Protein AF-A0A4Q3T7A2-F1 (afdb_monomer)

Radius of gyration: 21.67 Å; Cα contacts (8 Å, |Δi|>4): 118; chains: 1; bounding box: 45×32×82 Å

pLDDT: mean 79.12, std 11.4, range [40.28, 93.12]

Mean predicted aligned error: 11.13 Å

Sequence (178 aa):
MSAKPRLHSPEDDLAFMRSIVEGGGRPSLTLAICYLAGGLLYGLQCLFHVGQVLGVIRWPDLANLIFVVAITVAFLIILTWAILKDRKDGVMNRGPMASRTLNGAFSSAGMANAAVIIVFGVGAIRDNDFAIWLYYAAIVFALQAAAWYLAWTLKKKGWMLAVALGGWATAVALGVLV

Solvent-accessible surface area (backbone atoms only — not comparable to full-atom values): 9638 Å² total; per-residue (Å²): 134,84,80,74,78,79,78,76,49,74,66,54,54,50,52,49,52,48,46,57,63,40,48,70,40,72,75,63,63,49,59,58,49,46,52,50,51,46,50,52,51,50,48,51,51,51,53,52,50,50,33,37,74,71,62,78,46,85,69,58,70,68,59,53,50,51,51,56,50,49,48,52,52,53,47,49,53,52,47,53,50,35,53,55,50,40,61,74,69,62,52,87,81,58,49,30,69,69,58,50,53,45,52,49,39,50,50,51,40,51,54,50,46,57,52,48,53,52,54,36,51,53,46,19,67,73,69,71,37,66,63,54,48,53,48,50,57,19,51,48,30,40,44,51,13,50,35,28,38,55,43,18,75,76,67,68,44,68,68,36,42,52,50,14,53,50,25,38,52,49,14,53,51,45,58,73,74,103

Secondary structure (DSSP, 8-state):
---PPP---HHHHHHHHHHHHHTTPPP-HHHHHHHHHHHHHHHHHHHHHHHHHTTS----HHHHHHHHHHHHHHHHHHHHHHHHHHHHTTGGG-S-HHHHHHHHHHHHHHHHHHHHHHHHHHHHHHH--HHHHHHHHHHHHHHHHHHHHHHHHHH--HHHHHHHHHHHHHHHHHHHH-

Structure (mmCIF, N/CA/C/O backbone):
data_AF-A0A4Q3T7A2-F1
#
_entry.id   AF-A0A4Q3T7A2-F1
#
loop_
_atom_site.group_PDB
_atom_site.id
_atom_site.type_symbol
_atom_site.label_atom_id
_atom_site.label_alt_id
_atom_site.label_comp_id
_atom_site.label_asym_id
_atom_site.label_entity_id
_atom_site.label_seq_id
_atom_site.pdbx_PDB_ins_code
_atom_site.Cartn_x
_atom_site.Cartn_y
_atom_site.Cartn_z
_atom_site.occupancy
_atom_site.B_iso_or_equiv
_atom_site.auth_seq_id
_atom_site.auth_comp_id
_atom_site.auth_asym_id
_atom_site.auth_atom_id
_atom_site.pdbx_PDB_model_num
ATOM 1 N N . MET A 1 1 ? 1.331 -15.188 -54.708 1.00 40.28 1 MET A N 1
ATOM 2 C CA . MET A 1 1 ? 2.221 -14.016 -54.550 1.00 40.28 1 MET A CA 1
ATOM 3 C C . MET A 1 1 ? 2.700 -13.981 -53.108 1.00 40.28 1 MET A C 1
ATOM 5 O O . MET A 1 1 ? 1.873 -13.849 -52.219 1.00 40.28 1 MET A O 1
ATOM 9 N N . SER A 1 2 ? 3.996 -14.200 -52.879 1.00 44.06 2 SER A N 1
ATOM 10 C CA . SER A 1 2 ? 4.600 -14.174 -51.541 1.00 44.06 2 SER A CA 1
ATOM 11 C C . SER A 1 2 ? 4.735 -12.722 -51.079 1.00 44.06 2 SER A C 1
ATOM 13 O O . SER A 1 2 ? 5.337 -11.912 -51.785 1.00 44.06 2 SER A O 1
ATOM 15 N N . ALA A 1 3 ? 4.129 -12.369 -49.945 1.00 47.84 3 ALA A N 1
ATOM 16 C CA . ALA A 1 3 ? 4.278 -11.044 -49.358 1.00 47.84 3 ALA A CA 1
ATOM 17 C C . ALA A 1 3 ? 5.744 -10.862 -48.933 1.00 47.84 3 ALA A C 1
ATOM 19 O O . ALA A 1 3 ? 6.237 -11.594 -48.077 1.00 47.84 3 ALA A O 1
ATOM 20 N N . LYS A 1 4 ? 6.456 -9.913 -49.558 1.00 48.88 4 LYS A N 1
ATOM 21 C CA . LYS A 1 4 ? 7.819 -9.549 -49.147 1.00 48.88 4 LYS A CA 1
ATOM 22 C C . LYS A 1 4 ? 7.817 -9.188 -47.650 1.00 48.88 4 LYS A C 1
ATOM 24 O O . LYS A 1 4 ? 6.911 -8.463 -47.228 1.00 48.88 4 LYS A O 1
ATOM 29 N N . PRO A 1 5 ? 8.810 -9.637 -46.858 1.00 54.56 5 PRO A N 1
ATOM 30 C CA . PRO A 1 5 ? 8.957 -9.191 -45.478 1.00 54.56 5 PRO A CA 1
ATOM 31 C C . PRO A 1 5 ? 9.095 -7.666 -45.472 1.00 54.56 5 PRO A C 1
ATOM 33 O O . PRO A 1 5 ? 9.838 -7.115 -46.289 1.00 54.56 5 PRO A O 1
ATOM 36 N N . ARG A 1 6 ? 8.356 -6.976 -44.596 1.00 60.28 6 ARG A N 1
ATOM 37 C CA . ARG A 1 6 ? 8.533 -5.533 -44.397 1.00 60.28 6 ARG A CA 1
ATOM 38 C C . ARG A 1 6 ? 9.977 -5.317 -43.944 1.00 60.28 6 ARG A C 1
ATOM 40 O O . ARG A 1 6 ? 10.382 -5.885 -42.936 1.00 60.28 6 ARG A O 1
ATOM 47 N N . LEU A 1 7 ? 10.751 -4.563 -44.722 1.00 56.09 7 LEU A N 1
ATOM 48 C CA . LEU A 1 7 ? 12.084 -4.125 -44.322 1.00 56.09 7 LEU A CA 1
ATOM 49 C C . LEU A 1 7 ? 11.905 -3.277 -43.059 1.00 56.09 7 LEU A C 1
ATOM 51 O O . LEU A 1 7 ? 11.252 -2.237 -43.122 1.00 56.09 7 LEU A O 1
ATOM 55 N N . HIS A 1 8 ? 12.404 -3.763 -41.922 1.00 64.69 8 HIS A N 1
ATOM 56 C CA . HIS A 1 8 ? 12.494 -2.952 -40.715 1.00 64.69 8 HIS A CA 1
ATOM 57 C C . HIS A 1 8 ? 13.358 -1.730 -41.027 1.00 64.69 8 HIS A C 1
ATOM 59 O O . HIS A 1 8 ? 14.414 -1.857 -41.654 1.00 64.69 8 HIS A O 1
ATOM 65 N N . SER A 1 9 ? 12.867 -0.541 -40.669 1.00 79.00 9 SER A N 1
ATOM 66 C CA . SER A 1 9 ? 13.653 0.678 -40.842 1.00 79.00 9 SER A CA 1
ATOM 67 C C . SER A 1 9 ? 14.862 0.604 -39.902 1.00 79.00 9 SER A C 1
ATOM 69 O O . SER A 1 9 ? 14.713 0.120 -38.780 1.00 79.00 9 SER A O 1
ATOM 71 N N . PRO A 1 10 ? 16.044 1.121 -40.276 1.00 77.56 10 PRO A N 1
ATOM 72 C CA . PRO A 1 10 ? 17.160 1.290 -39.341 1.00 77.56 10 PRO A CA 1
ATOM 73 C C . PRO A 1 10 ? 16.761 2.027 -38.049 1.00 77.56 10 PRO A C 1
ATOM 75 O O . PRO A 1 10 ? 17.367 1.832 -36.997 1.00 77.56 10 PRO A O 1
ATOM 78 N N . GLU A 1 11 ? 15.715 2.854 -38.110 1.00 80.19 11 GLU A N 1
ATOM 79 C CA . GLU A 1 11 ? 15.105 3.520 -36.956 1.00 80.19 11 GLU A CA 1
ATOM 80 C C . GLU A 1 11 ? 14.429 2.533 -35.989 1.00 80.19 11 GLU A C 1
ATOM 82 O O . GLU A 1 11 ? 14.523 2.718 -34.775 1.00 80.19 11 GLU A O 1
ATOM 87 N N . ASP A 1 12 ? 13.800 1.471 -36.506 1.00 77.88 12 ASP A N 1
ATOM 88 C CA . ASP A 1 12 ? 13.176 0.410 -35.706 1.00 77.88 12 ASP A CA 1
ATOM 89 C C . ASP A 1 12 ? 14.242 -0.415 -34.980 1.00 77.88 12 ASP A C 1
ATOM 91 O O . ASP A 1 12 ? 14.099 -0.711 -33.792 1.00 77.88 12 ASP A O 1
ATOM 95 N N . ASP A 1 13 ? 15.343 -0.730 -35.665 1.00 80.12 13 ASP A N 1
ATOM 96 C CA . ASP A 1 13 ? 16.465 -1.470 -35.085 1.00 80.12 13 ASP A CA 1
ATOM 97 C C . ASP A 1 13 ? 17.182 -0.640 -34.016 1.00 80.12 13 ASP A C 1
ATOM 99 O O . ASP A 1 13 ? 17.508 -1.146 -32.939 1.00 80.12 13 ASP A O 1
ATOM 103 N N . LEU A 1 14 ? 17.361 0.665 -34.251 1.00 79.94 14 LEU A N 1
ATOM 104 C CA . LEU A 1 14 ? 17.896 1.589 -33.249 1.00 79.94 14 LEU A CA 1
ATOM 105 C C . LEU A 1 14 ? 16.952 1.742 -32.055 1.00 79.94 14 LEU A C 1
ATOM 107 O O . LEU A 1 14 ? 17.420 1.770 -30.915 1.00 79.94 14 LEU A O 1
ATOM 111 N N . ALA A 1 15 ? 15.639 1.807 -32.279 1.00 76.25 15 ALA A N 1
ATOM 112 C CA . ALA A 1 15 ? 14.650 1.828 -31.205 1.00 76.25 15 ALA A CA 1
ATOM 113 C C . ALA A 1 15 ? 14.676 0.522 -30.395 1.00 76.25 15 ALA A C 1
ATOM 115 O O . ALA A 1 15 ? 14.616 0.564 -29.163 1.00 76.25 15 ALA A O 1
ATOM 116 N N . PHE A 1 16 ? 14.845 -0.627 -31.052 1.00 72.81 16 PHE A N 1
ATOM 117 C CA . PHE A 1 16 ? 14.973 -1.929 -30.405 1.00 72.81 16 PHE A CA 1
ATOM 118 C C . PHE A 1 16 ? 16.274 -2.047 -29.601 1.00 72.81 16 PHE A C 1
ATOM 120 O O . PHE A 1 16 ? 16.229 -2.369 -28.413 1.00 72.81 16 PHE A O 1
ATOM 127 N N . MET A 1 17 ? 17.424 -1.696 -30.182 1.00 76.88 17 MET A N 1
ATOM 128 C CA . MET A 1 17 ? 18.713 -1.667 -29.478 1.00 76.88 17 MET A CA 1
ATOM 129 C C . MET A 1 17 ? 18.690 -0.702 -28.294 1.00 76.88 17 MET A C 1
ATOM 131 O O . MET A 1 17 ? 19.139 -1.047 -27.199 1.00 76.88 17 MET A O 1
ATOM 135 N N . ARG A 1 18 ? 18.101 0.484 -28.475 1.00 70.94 18 ARG A N 1
ATOM 136 C CA . ARG A 1 18 ? 17.872 1.443 -27.394 1.00 70.94 18 ARG A CA 1
ATOM 137 C C . ARG A 1 18 ? 16.980 0.851 -26.312 1.00 70.94 18 ARG A C 1
ATOM 139 O O . ARG A 1 18 ? 17.291 1.022 -25.144 1.00 70.94 18 ARG A O 1
ATOM 146 N N . SER A 1 19 ? 15.937 0.103 -26.669 1.00 66.94 19 SER A N 1
ATOM 147 C CA . SER A 1 19 ? 15.067 -0.571 -25.697 1.00 66.94 19 SER A CA 1
ATOM 148 C C . SER A 1 19 ? 15.767 -1.697 -24.926 1.00 66.94 19 SER A C 1
ATOM 150 O O . SER A 1 19 ? 15.442 -1.917 -23.761 1.00 66.94 19 SER A O 1
ATOM 152 N N . ILE A 1 20 ? 16.756 -2.371 -25.526 1.00 66.88 20 ILE A N 1
ATOM 153 C CA . ILE A 1 20 ? 17.595 -3.374 -24.851 1.00 66.88 20 ILE A CA 1
ATOM 154 C C . ILE A 1 20 ? 18.559 -2.690 -23.876 1.00 66.88 20 ILE A C 1
ATOM 156 O O . ILE A 1 20 ? 18.664 -3.105 -22.722 1.00 66.88 20 ILE A O 1
ATOM 160 N N . VAL A 1 21 ? 19.223 -1.617 -24.311 1.00 67.56 21 VAL A N 1
ATOM 161 C CA . VAL A 1 21 ? 20.170 -0.846 -23.487 1.00 67.56 21 VAL A CA 1
ATOM 162 C C . VAL A 1 21 ? 19.451 -0.120 -22.344 1.00 67.56 21 VAL A C 1
ATOM 164 O O . VAL A 1 21 ? 19.871 -0.198 -21.192 1.00 67.56 21 VAL A O 1
ATOM 167 N N . GLU A 1 22 ? 18.322 0.532 -22.628 1.00 61.53 22 GLU A N 1
ATOM 168 C CA . GLU A 1 22 ? 17.447 1.147 -21.620 1.00 61.53 22 GLU A CA 1
ATOM 169 C C . GLU A 1 22 ? 16.715 0.090 -20.779 1.00 61.53 22 GLU A C 1
ATOM 171 O O . GLU A 1 22 ? 16.312 0.373 -19.652 1.00 61.53 22 GLU A O 1
ATOM 176 N N . GLY A 1 23 ? 16.590 -1.146 -21.274 1.00 51.62 23 GLY A N 1
ATOM 177 C CA . GLY A 1 23 ? 16.025 -2.297 -20.569 1.00 51.62 23 GLY A CA 1
ATOM 178 C C . GLY A 1 23 ? 16.797 -2.709 -19.313 1.00 51.62 23 GLY A C 1
ATOM 179 O O . GLY A 1 23 ? 16.224 -3.326 -18.415 1.00 51.62 23 GLY A O 1
ATOM 180 N N . GLY A 1 24 ? 18.060 -2.286 -19.198 1.00 49.66 24 GLY A N 1
ATOM 181 C CA . GLY A 1 24 ? 18.865 -2.349 -17.973 1.00 49.66 24 GLY A CA 1
ATOM 182 C C . GLY A 1 24 ? 18.598 -1.206 -16.982 1.00 49.66 24 GLY A C 1
ATOM 183 O O . GLY A 1 24 ? 19.334 -1.051 -16.007 1.00 49.66 24 GLY A O 1
ATOM 184 N N . GLY A 1 25 ? 17.577 -0.378 -17.226 1.00 50.88 25 GLY A N 1
ATOM 185 C CA . GLY A 1 25 ? 17.190 0.738 -16.373 1.00 50.88 25 GLY A CA 1
ATOM 186 C C . GLY A 1 25 ? 16.845 0.266 -14.965 1.00 50.88 25 GLY A C 1
ATOM 187 O O . GLY A 1 25 ? 15.929 -0.538 -14.763 1.00 50.88 25 GLY A O 1
ATOM 188 N N . ARG A 1 26 ? 17.602 0.771 -13.986 1.00 51.38 26 ARG A N 1
ATOM 189 C CA . ARG A 1 26 ? 17.400 0.520 -12.555 1.00 51.38 26 ARG A CA 1
ATOM 190 C C . ARG A 1 26 ? 15.910 0.700 -12.200 1.00 51.38 26 ARG A C 1
ATOM 192 O O . ARG A 1 26 ? 15.296 1.648 -12.692 1.00 51.38 26 ARG A O 1
ATOM 199 N N . PRO A 1 27 ? 15.312 -0.178 -11.365 1.00 55.22 27 PRO A N 1
ATOM 200 C CA . PRO A 1 27 ? 13.973 0.052 -10.818 1.00 55.22 27 PRO A CA 1
ATOM 201 C C . PRO A 1 27 ? 13.885 1.478 -10.268 1.00 55.22 27 PRO A C 1
ATOM 203 O O . PRO A 1 27 ? 14.875 1.939 -9.697 1.00 55.22 27 PRO A O 1
ATOM 206 N N . SER A 1 28 ? 12.749 2.170 -10.433 1.00 59.19 28 SER A N 1
ATOM 207 C CA . SER A 1 28 ? 12.622 3.534 -9.908 1.00 59.19 28 SER A CA 1
ATOM 208 C C . SER A 1 28 ? 12.931 3.502 -8.413 1.00 59.19 28 SER A C 1
ATOM 210 O O . SER A 1 28 ? 12.232 2.859 -7.624 1.00 59.19 28 SER A O 1
ATOM 212 N N . LEU A 1 29 ? 14.032 4.155 -8.034 1.00 65.94 29 LEU A N 1
ATOM 213 C CA . LEU A 1 29 ? 14.514 4.219 -6.656 1.00 65.94 29 LEU A CA 1
ATOM 214 C C . LEU A 1 29 ? 13.387 4.716 -5.736 1.00 65.94 29 LEU A C 1
ATOM 216 O O . LEU A 1 29 ? 13.222 4.226 -4.626 1.00 65.94 29 LEU A O 1
ATOM 220 N N . THR A 1 30 ? 12.542 5.599 -6.267 1.00 68.06 30 THR A N 1
ATOM 221 C CA . THR A 1 30 ? 11.293 6.097 -5.689 1.00 68.06 30 THR A CA 1
ATOM 222 C C . THR A 1 30 ? 10.370 4.998 -5.196 1.00 68.06 30 THR A C 1
ATOM 224 O O . THR A 1 30 ? 9.946 5.050 -4.049 1.00 68.06 30 THR A O 1
ATOM 227 N N . LEU A 1 31 ? 10.059 3.991 -6.018 1.00 68.69 31 LEU A N 1
ATOM 228 C CA . LEU A 1 31 ? 9.111 2.947 -5.631 1.00 68.69 31 LEU A CA 1
ATOM 229 C C . LEU A 1 31 ? 9.698 2.099 -4.499 1.00 68.69 31 LEU A C 1
ATOM 231 O O . LEU A 1 31 ? 9.015 1.842 -3.514 1.00 68.69 31 LEU A O 1
ATOM 235 N N . ALA A 1 32 ? 10.985 1.752 -4.581 1.00 72.31 32 ALA A N 1
ATOM 236 C CA . ALA A 1 32 ? 11.674 1.027 -3.514 1.00 72.31 32 ALA A CA 1
ATOM 237 C C . ALA A 1 32 ? 11.727 1.827 -2.198 1.00 72.31 32 ALA A C 1
ATOM 239 O O . ALA A 1 32 ? 11.405 1.283 -1.144 1.00 72.31 32 ALA A O 1
ATOM 240 N N . ILE A 1 33 ? 12.074 3.118 -2.259 1.00 78.81 33 ILE A N 1
ATOM 241 C CA . ILE A 1 33 ? 12.109 4.011 -1.091 1.00 78.81 33 ILE A CA 1
ATOM 242 C C . ILE A 1 33 ? 10.712 4.170 -0.491 1.00 78.81 33 ILE A C 1
ATOM 244 O O . ILE A 1 33 ? 10.570 4.082 0.723 1.00 78.81 33 ILE A O 1
ATOM 248 N N . CYS A 1 34 ? 9.679 4.359 -1.315 1.00 80.25 34 CYS A N 1
ATOM 249 C CA . CYS A 1 34 ? 8.307 4.521 -0.836 1.00 80.25 34 CYS A CA 1
ATOM 250 C C . CYS A 1 34 ? 7.788 3.248 -0.165 1.00 80.25 34 CYS A C 1
ATOM 252 O O . CYS A 1 34 ? 7.183 3.334 0.899 1.00 80.25 34 CYS A O 1
ATOM 254 N N . TYR A 1 35 ? 8.056 2.069 -0.733 1.00 78.75 35 TYR A N 1
ATOM 255 C CA . TYR A 1 35 ? 7.678 0.803 -0.101 1.00 78.75 35 TYR A CA 1
ATOM 256 C C . TYR A 1 35 ? 8.445 0.547 1.197 1.00 78.75 35 TYR A C 1
ATOM 258 O O . TYR A 1 35 ? 7.849 0.089 2.168 1.00 78.75 35 TYR A O 1
ATOM 266 N N . LEU A 1 36 ? 9.742 0.866 1.241 1.00 84.62 36 LEU A N 1
ATOM 267 C CA . LEU A 1 36 ? 10.551 0.701 2.448 1.00 84.62 36 LEU A CA 1
ATOM 268 C C . LEU A 1 36 ? 10.108 1.664 3.554 1.00 84.62 36 LEU A C 1
ATOM 270 O O . LEU A 1 36 ? 9.814 1.233 4.664 1.00 84.62 36 LEU A O 1
ATOM 274 N N . ALA A 1 37 ? 10.034 2.960 3.250 1.00 85.62 37 ALA A N 1
ATOM 275 C CA . ALA A 1 37 ? 9.623 3.982 4.204 1.00 85.62 37 ALA A CA 1
ATOM 276 C C . ALA A 1 37 ? 8.179 3.770 4.660 1.00 85.62 37 ALA A C 1
ATOM 278 O O . ALA A 1 37 ? 7.908 3.812 5.855 1.00 85.62 37 ALA A O 1
ATOM 279 N N . GLY A 1 38 ? 7.270 3.481 3.724 1.00 82.00 38 GLY A N 1
ATOM 280 C CA . GLY A 1 38 ? 5.877 3.167 4.027 1.00 82.00 38 GLY A CA 1
ATOM 281 C C . GLY A 1 38 ? 5.754 1.931 4.910 1.00 82.00 38 GLY A C 1
ATOM 282 O O . GLY A 1 38 ? 5.072 1.983 5.926 1.00 82.00 38 GLY A O 1
ATOM 283 N N . GLY A 1 39 ? 6.471 0.851 4.586 1.00 82.88 39 GLY A N 1
ATOM 284 C CA . GLY A 1 39 ? 6.477 -0.374 5.384 1.00 82.88 39 GLY A CA 1
ATOM 285 C C . GLY A 1 39 ? 7.046 -0.180 6.790 1.00 82.88 39 GLY A C 1
ATOM 286 O O . GLY A 1 39 ? 6.474 -0.691 7.746 1.00 82.88 39 GLY A O 1
ATOM 287 N N . LEU A 1 40 ? 8.129 0.588 6.943 1.00 89.19 40 LEU A N 1
ATOM 288 C CA . LEU A 1 40 ? 8.723 0.876 8.253 1.00 89.19 40 LEU A CA 1
ATOM 289 C C . LEU A 1 40 ? 7.818 1.762 9.113 1.00 89.19 40 LEU A C 1
ATOM 291 O O . LEU A 1 40 ? 7.592 1.456 10.281 1.00 89.19 40 LEU A O 1
ATOM 295 N N . LEU A 1 41 ? 7.285 2.840 8.536 1.00 87.69 41 LEU A N 1
ATOM 296 C CA . LEU A 1 41 ? 6.396 3.772 9.229 1.00 87.69 41 LEU A CA 1
ATOM 297 C C . LEU A 1 41 ? 5.081 3.097 9.631 1.00 87.69 41 LEU A C 1
ATOM 299 O O . LEU A 1 41 ? 4.656 3.206 10.780 1.00 87.69 41 LEU A O 1
ATOM 303 N N . TYR A 1 42 ? 4.475 2.344 8.713 1.00 82.44 42 TYR A N 1
ATOM 304 C CA . TYR A 1 42 ? 3.262 1.585 8.996 1.00 82.44 42 TYR A CA 1
ATOM 305 C C . TYR A 1 42 ? 3.520 0.441 9.982 1.00 82.44 42 TYR A C 1
ATOM 307 O O . TYR A 1 42 ? 2.754 0.251 10.920 1.00 82.44 42 TYR A O 1
ATOM 315 N N . GLY A 1 43 ? 4.633 -0.282 9.837 1.00 83.50 43 GLY A N 1
ATOM 316 C CA . GLY A 1 43 ? 5.031 -1.329 10.777 1.00 83.50 43 GLY A CA 1
ATOM 317 C C . GLY A 1 43 ? 5.218 -0.791 12.195 1.00 83.50 43 GLY A C 1
ATOM 318 O O . GLY A 1 43 ? 4.734 -1.396 13.150 1.00 83.50 43 GLY A O 1
ATOM 319 N N . LEU A 1 44 ? 5.838 0.384 12.338 1.00 87.75 44 LEU A N 1
ATOM 320 C CA . LEU A 1 44 ? 5.956 1.074 13.622 1.00 87.75 44 LEU A CA 1
ATOM 321 C C . LEU A 1 44 ? 4.580 1.430 14.201 1.00 87.75 44 LEU A C 1
ATOM 323 O O . LEU A 1 44 ? 4.340 1.205 15.387 1.00 87.75 44 LEU A O 1
ATOM 327 N N . GLN A 1 45 ? 3.665 1.931 13.367 1.00 84.88 45 GLN A N 1
ATOM 328 C CA . GLN A 1 45 ? 2.290 2.217 13.775 1.00 84.88 45 GLN A CA 1
ATOM 329 C C . GLN A 1 45 ? 1.571 0.957 14.275 1.00 84.88 45 GLN A C 1
ATOM 331 O O . GLN A 1 45 ? 0.928 0.989 15.323 1.00 84.88 45 GLN A O 1
ATOM 336 N N . CYS A 1 46 ? 1.705 -0.165 13.564 1.00 84.44 46 CYS A N 1
ATOM 337 C CA . CYS A 1 46 ? 1.112 -1.440 13.962 1.00 84.44 46 CYS A CA 1
ATOM 338 C C . CYS A 1 46 ? 1.692 -1.958 15.282 1.00 84.44 46 CYS A C 1
ATOM 340 O O . CYS A 1 46 ? 0.930 -2.384 16.144 1.00 84.44 46 CYS A O 1
ATOM 342 N N . LEU A 1 47 ? 3.013 -1.893 15.476 1.00 86.44 47 LEU A N 1
ATOM 343 C CA . LEU A 1 47 ? 3.653 -2.298 16.735 1.00 86.44 47 LEU A CA 1
ATOM 344 C C . LEU A 1 47 ? 3.169 -1.453 17.915 1.00 86.44 47 LEU A C 1
ATOM 346 O O . LEU A 1 47 ? 2.896 -1.986 18.990 1.00 86.44 47 LEU A O 1
ATOM 350 N N . P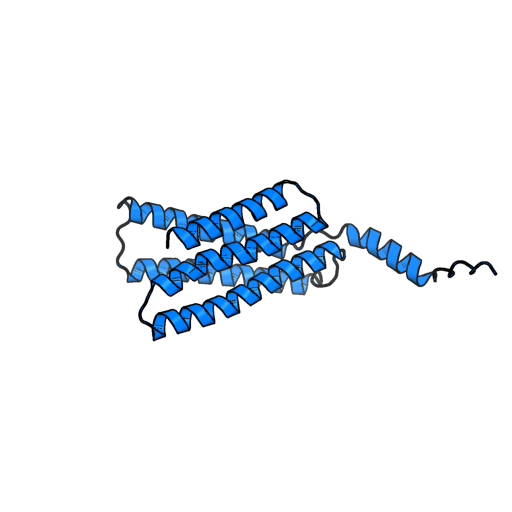HE A 1 48 ? 3.010 -0.147 17.703 1.00 84.62 48 PHE A N 1
ATOM 351 C CA . PHE A 1 48 ? 2.442 0.746 18.707 1.00 84.62 48 PHE A CA 1
ATOM 352 C C . PHE A 1 48 ? 0.998 0.361 19.047 1.00 84.62 48 PHE A C 1
ATOM 354 O O . PHE A 1 48 ? 0.642 0.278 20.221 1.00 84.62 48 PHE A O 1
ATOM 361 N N . HIS A 1 49 ? 0.188 0.040 18.034 1.00 82.50 49 HIS A N 1
ATOM 362 C CA . HIS A 1 49 ? -1.190 -0.402 18.231 1.00 82.50 49 HIS A CA 1
ATOM 363 C C . HIS A 1 49 ? -1.280 -1.743 18.975 1.00 82.50 49 HIS A C 1
ATOM 365 O O . HIS A 1 49 ? -2.088 -1.892 19.887 1.00 82.50 49 HIS A O 1
ATOM 371 N N . VAL A 1 50 ? -0.388 -2.695 18.682 1.00 83.00 50 VAL A N 1
ATOM 372 C CA . VAL A 1 50 ? -0.256 -3.934 19.468 1.00 83.00 50 VAL A CA 1
ATOM 373 C C . VAL A 1 50 ? 0.090 -3.616 20.927 1.00 83.00 50 VAL A C 1
ATOM 375 O O . VAL A 1 50 ? -0.503 -4.191 21.837 1.00 83.00 50 VAL A O 1
ATOM 378 N N . GLY A 1 51 ? 0.985 -2.655 21.174 1.00 81.38 51 GLY A N 1
ATOM 379 C CA . GLY A 1 51 ? 1.309 -2.178 22.523 1.00 81.38 51 GLY A CA 1
ATOM 380 C C . GLY A 1 51 ? 0.116 -1.565 23.271 1.00 81.38 51 GLY A C 1
ATOM 381 O O . GLY A 1 51 ? 0.018 -1.720 24.491 1.00 81.38 51 GLY A O 1
ATOM 382 N N . GLN A 1 52 ? -0.814 -0.922 22.559 1.00 83.06 52 GLN A N 1
ATOM 383 C CA . GLN A 1 52 ? -2.072 -0.424 23.129 1.00 83.06 52 GLN A CA 1
ATOM 384 C C . GLN A 1 52 ? -3.036 -1.566 23.466 1.00 83.06 52 GLN A C 1
ATOM 386 O O . GLN A 1 52 ? -3.589 -1.589 24.564 1.00 83.06 52 GLN A O 1
ATOM 391 N N . VAL A 1 53 ? -3.197 -2.539 22.561 1.00 81.38 53 VAL A N 1
ATOM 392 C CA . VAL A 1 53 ? -4.067 -3.712 22.769 1.00 81.38 53 VAL A CA 1
ATOM 393 C C . VAL A 1 53 ? -3.584 -4.562 23.946 1.00 81.38 53 VAL A C 1
ATOM 395 O O . VAL A 1 53 ? -4.390 -5.017 24.752 1.00 81.38 53 VAL A O 1
ATOM 398 N N . LEU A 1 54 ? -2.267 -4.719 24.106 1.00 84.62 54 LEU A N 1
ATOM 399 C CA . LEU A 1 54 ? -1.657 -5.410 25.249 1.00 84.62 54 LEU A CA 1
ATOM 400 C C . LEU A 1 54 ? -1.695 -4.587 26.551 1.00 84.62 54 LEU A C 1
ATOM 402 O O . LEU A 1 54 ? -1.264 -5.066 27.598 1.00 84.62 54 LEU A O 1
ATOM 406 N N . GLY A 1 55 ? -2.193 -3.348 26.510 1.00 78.75 55 GLY A N 1
ATOM 407 C CA . GLY A 1 55 ? -2.340 -2.476 27.675 1.00 78.75 55 GLY A CA 1
ATOM 408 C C . GLY A 1 55 ? -1.038 -1.866 28.200 1.00 78.75 55 GLY A C 1
ATOM 409 O O . GLY A 1 55 ? -1.074 -1.192 29.229 1.00 78.75 55 GLY A O 1
ATOM 410 N N . VAL A 1 56 ? 0.085 -2.063 27.501 1.00 79.44 56 VAL A N 1
ATOM 411 C CA . VAL A 1 56 ? 1.409 -1.518 27.854 1.00 79.44 56 VAL A CA 1
ATOM 412 C C . VAL A 1 56 ? 1.472 -0.014 27.573 1.00 79.44 56 VAL A C 1
ATOM 414 O O . VAL A 1 56 ? 2.152 0.728 28.278 1.00 79.44 56 VAL A O 1
ATOM 417 N N . ILE A 1 57 ? 0.728 0.449 26.566 1.00 73.75 57 ILE A N 1
ATOM 418 C CA . ILE A 1 57 ? 0.673 1.851 26.149 1.00 73.75 57 ILE A CA 1
ATOM 419 C C . ILE A 1 57 ? -0.754 2.365 26.340 1.00 73.75 57 ILE A C 1
ATOM 421 O O . ILE A 1 57 ? -1.655 2.029 25.576 1.00 73.75 57 ILE A O 1
ATOM 425 N N . ARG A 1 58 ? -0.967 3.200 27.361 1.00 75.81 58 ARG A N 1
ATOM 426 C CA . ARG A 1 58 ? -2.255 3.860 27.625 1.00 75.81 58 ARG A CA 1
ATOM 427 C C . ARG A 1 58 ? -2.107 5.359 27.455 1.00 75.81 58 ARG A C 1
ATOM 429 O O . ARG A 1 58 ? -1.701 6.062 28.377 1.00 75.81 58 ARG A O 1
ATOM 436 N N . TRP A 1 59 ? -2.391 5.829 26.251 1.00 78.94 59 TRP A N 1
ATOM 437 C CA . TRP A 1 59 ? -2.356 7.244 25.907 1.00 78.94 59 TRP A CA 1
ATOM 438 C C . TRP A 1 59 ? -3.771 7.776 25.692 1.00 78.94 59 TRP A C 1
ATOM 440 O O . TRP A 1 59 ? -4.620 7.025 25.208 1.00 78.94 59 TRP A O 1
ATOM 450 N N . PRO A 1 60 ? -4.026 9.053 26.027 1.00 84.62 60 PRO A N 1
ATOM 451 C CA . PRO A 1 60 ? -5.297 9.692 25.716 1.00 84.62 60 PRO A CA 1
ATOM 452 C C . PRO A 1 60 ? -5.522 9.729 24.198 1.00 84.62 60 PRO A C 1
ATOM 454 O O . PRO A 1 60 ? -4.564 9.828 23.427 1.00 84.62 60 PRO A O 1
ATOM 457 N N . ASP A 1 61 ? -6.785 9.703 23.770 1.00 80.62 61 ASP A N 1
ATOM 458 C CA . ASP A 1 61 ? -7.170 9.595 22.353 1.00 80.62 61 ASP A CA 1
ATOM 459 C C . ASP A 1 61 ? -6.515 10.658 21.465 1.00 80.62 61 ASP A C 1
ATOM 461 O O . ASP A 1 61 ? -6.076 10.367 20.352 1.00 80.62 61 ASP A O 1
ATOM 465 N N . LEU A 1 62 ? -6.351 11.876 21.988 1.00 83.25 62 LEU A N 1
ATOM 466 C CA . LEU A 1 62 ? -5.680 12.962 21.280 1.00 83.25 62 LEU A CA 1
ATOM 467 C C . LEU A 1 62 ? -4.206 12.645 20.977 1.00 83.25 62 LEU A C 1
ATOM 469 O O . LEU A 1 62 ? -3.728 12.939 19.885 1.00 83.25 62 LEU A O 1
ATOM 473 N N . ALA A 1 63 ? -3.484 12.019 21.910 1.00 83.06 63 ALA A N 1
ATOM 474 C CA . ALA A 1 63 ? -2.088 11.635 21.701 1.00 83.06 63 ALA A CA 1
ATOM 475 C C . ALA A 1 63 ? -1.965 10.494 20.677 1.00 83.06 63 ALA A C 1
ATOM 477 O O . ALA A 1 63 ? -1.048 10.503 19.856 1.00 83.06 63 ALA A O 1
ATOM 478 N N . ASN A 1 64 ? -2.925 9.564 20.663 1.00 82.44 64 ASN A N 1
ATOM 479 C CA . ASN A 1 64 ? -2.997 8.511 19.645 1.00 82.44 64 ASN A CA 1
ATOM 480 C C . ASN A 1 64 ? -3.262 9.097 18.255 1.00 82.44 64 ASN A C 1
ATOM 482 O O . ASN A 1 64 ? -2.591 8.728 17.291 1.00 82.44 64 ASN A O 1
ATOM 486 N N . LEU A 1 65 ? -4.184 10.058 18.158 1.00 82.56 65 LEU A N 1
ATOM 487 C CA . LEU A 1 65 ? -4.478 10.751 16.909 1.00 82.56 65 LEU A CA 1
ATOM 488 C C . LEU A 1 65 ? -3.252 11.514 16.392 1.00 82.56 65 LEU A C 1
ATOM 490 O O . LEU A 1 65 ? -2.891 11.368 15.226 1.00 82.56 65 LEU A O 1
ATOM 494 N N . ILE A 1 66 ? -2.574 12.273 17.260 1.00 88.00 66 ILE A N 1
ATOM 495 C CA . ILE A 1 66 ? -1.347 13.002 16.903 1.00 88.00 66 ILE A CA 1
ATOM 496 C C . ILE A 1 66 ? -0.278 12.037 16.388 1.00 88.00 66 ILE A C 1
ATOM 498 O O . ILE A 1 66 ? 0.361 12.330 15.381 1.00 88.00 66 ILE A O 1
ATOM 502 N N . PHE A 1 67 ? -0.100 10.880 17.029 1.00 84.69 67 PHE A N 1
ATOM 503 C CA . PHE A 1 67 ? 0.876 9.880 16.600 1.00 84.69 67 PHE A CA 1
ATOM 504 C C . PHE A 1 67 ? 0.573 9.330 15.196 1.00 84.69 67 PHE A C 1
ATOM 506 O O . PHE A 1 67 ? 1.452 9.322 14.333 1.00 84.69 67 PHE A O 1
ATOM 513 N N . VAL A 1 68 ? -0.678 8.943 14.929 1.00 84.88 68 VAL A N 1
ATOM 514 C CA . VAL A 1 68 ? -1.104 8.442 13.607 1.00 84.88 68 VAL A CA 1
ATOM 515 C C . VAL A 1 68 ? -0.953 9.517 12.525 1.00 84.88 68 VAL A C 1
ATOM 517 O O . VAL A 1 68 ? -0.454 9.250 11.425 1.00 84.88 68 VAL A O 1
ATOM 520 N N . VAL A 1 69 ? -1.330 10.758 12.838 1.00 87.25 69 VAL A N 1
ATOM 521 C CA . VAL A 1 69 ? -1.171 11.897 11.925 1.00 87.25 69 VAL A CA 1
ATOM 522 C C . VAL A 1 69 ? 0.309 12.179 11.664 1.00 87.25 69 VAL A C 1
ATOM 524 O O . VAL A 1 69 ? 0.693 12.371 10.511 1.00 87.25 69 VAL A O 1
ATOM 527 N N . ALA A 1 70 ? 1.162 12.143 12.690 1.00 88.00 70 ALA A N 1
ATOM 528 C CA . ALA A 1 70 ? 2.598 12.374 12.554 1.00 88.00 70 ALA A CA 1
ATOM 529 C C . ALA A 1 70 ? 3.265 11.346 11.630 1.00 88.00 70 ALA A C 1
ATOM 531 O O . ALA A 1 70 ? 4.063 11.724 10.773 1.00 88.00 70 ALA A O 1
ATOM 532 N N . ILE A 1 71 ? 2.895 10.065 11.740 1.00 88.06 71 ILE A N 1
ATOM 533 C CA . ILE A 1 71 ? 3.376 9.005 10.840 1.00 88.06 71 ILE A CA 1
ATOM 534 C C . ILE A 1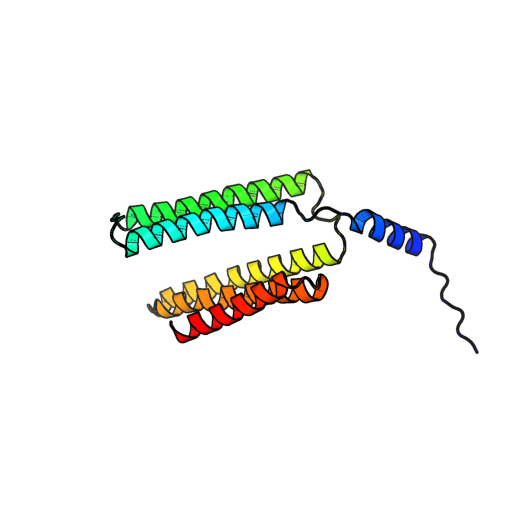 71 ? 2.949 9.278 9.394 1.00 88.06 71 ILE A C 1
ATOM 536 O O . ILE A 1 71 ? 3.764 9.180 8.474 1.00 88.06 71 ILE A O 1
ATOM 540 N N . THR A 1 72 ? 1.694 9.678 9.193 1.00 86.56 72 THR A N 1
ATOM 541 C CA . THR A 1 72 ? 1.166 10.012 7.862 1.00 86.56 72 THR A CA 1
ATOM 542 C C . THR A 1 72 ? 1.913 11.198 7.251 1.00 86.56 72 THR A C 1
ATOM 544 O O . THR A 1 72 ? 2.353 11.136 6.104 1.00 86.56 72 THR A O 1
ATOM 547 N N . VAL A 1 73 ? 2.126 12.265 8.026 1.00 89.50 73 VAL A N 1
ATOM 548 C CA . VAL A 1 73 ? 2.890 13.445 7.594 1.00 89.50 73 VAL A CA 1
ATOM 549 C C . VAL A 1 73 ? 4.336 13.073 7.267 1.00 89.50 73 VAL A C 1
ATOM 551 O O . VAL A 1 73 ? 4.845 13.481 6.223 1.00 89.50 73 VAL A O 1
ATOM 554 N N . ALA A 1 74 ? 4.991 12.257 8.097 1.00 89.44 74 ALA A N 1
ATOM 555 C CA . ALA A 1 74 ? 6.348 11.781 7.838 1.00 89.44 74 ALA A CA 1
ATOM 556 C C . ALA A 1 74 ? 6.434 11.005 6.514 1.00 89.44 74 ALA A C 1
ATOM 558 O O . ALA A 1 74 ? 7.335 11.248 5.708 1.00 89.44 74 ALA A O 1
ATOM 559 N N . PHE A 1 75 ? 5.462 10.130 6.241 1.00 87.25 75 PHE A N 1
ATOM 560 C CA . PHE A 1 75 ? 5.388 9.413 4.971 1.00 87.25 75 PHE A CA 1
ATOM 561 C C . PHE A 1 75 ? 5.195 10.363 3.782 1.00 87.25 75 PHE A C 1
ATOM 563 O O . PHE A 1 75 ? 5.895 10.232 2.778 1.00 87.25 75 PHE A O 1
ATOM 570 N N . LEU A 1 76 ? 4.308 11.357 3.898 1.00 88.25 76 LEU A N 1
ATOM 571 C CA . LEU A 1 76 ? 4.083 12.357 2.848 1.00 88.25 76 LEU A CA 1
ATOM 572 C C . LEU A 1 76 ? 5.333 13.195 2.556 1.00 88.25 76 LEU A C 1
ATOM 574 O O . LEU A 1 76 ? 5.604 13.491 1.390 1.00 88.25 76 LEU A O 1
ATOM 578 N N . ILE A 1 77 ? 6.122 13.540 3.577 1.00 90.06 77 ILE A N 1
ATOM 579 C CA . ILE A 1 77 ? 7.405 14.239 3.407 1.00 90.06 77 ILE A CA 1
ATOM 580 C C . ILE A 1 77 ? 8.376 13.372 2.600 1.00 90.06 77 ILE A C 1
ATOM 582 O O . ILE A 1 77 ? 8.948 13.847 1.616 1.00 90.06 77 ILE A O 1
ATOM 586 N N . ILE A 1 78 ? 8.530 12.095 2.968 1.00 87.69 78 ILE A N 1
ATOM 587 C CA . ILE A 1 78 ? 9.428 11.162 2.271 1.00 87.69 78 ILE A CA 1
ATOM 588 C C . ILE A 1 78 ? 8.970 10.942 0.827 1.00 87.69 78 ILE A C 1
ATOM 590 O O . ILE A 1 78 ? 9.789 10.997 -0.090 1.00 87.69 78 ILE A O 1
ATOM 594 N N . LEU A 1 79 ? 7.669 10.741 0.610 1.00 83.69 79 LEU A N 1
ATOM 595 C CA . LEU A 1 79 ? 7.079 10.570 -0.716 1.00 83.69 79 LEU A CA 1
ATOM 596 C C . LEU A 1 79 ? 7.319 11.803 -1.593 1.00 83.69 79 LEU A C 1
ATOM 598 O O . LEU A 1 79 ? 7.795 11.680 -2.721 1.00 83.69 79 LEU A O 1
ATOM 602 N N . THR A 1 80 ? 7.042 12.996 -1.064 1.00 86.06 80 THR A N 1
ATOM 603 C CA . THR A 1 80 ? 7.250 14.262 -1.781 1.00 86.06 80 THR A CA 1
ATOM 604 C C . THR A 1 80 ? 8.719 14.435 -2.147 1.00 86.06 8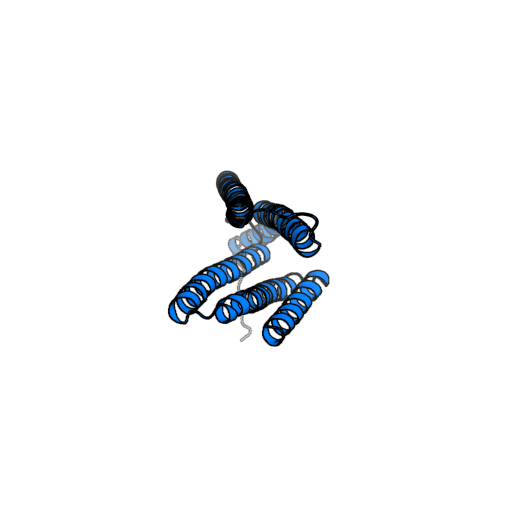0 THR A C 1
ATOM 606 O O . THR A 1 80 ? 9.043 14.737 -3.295 1.00 86.06 80 THR A O 1
ATOM 609 N N . TRP A 1 81 ? 9.624 14.188 -1.200 1.00 88.12 81 TRP A N 1
ATOM 610 C CA . TRP A 1 81 ? 11.061 14.242 -1.447 1.00 88.12 81 TRP A CA 1
ATOM 611 C C . TRP A 1 81 ? 11.497 13.244 -2.528 1.00 88.12 81 TRP A C 1
ATOM 613 O O . TRP A 1 81 ? 12.224 13.627 -3.446 1.00 88.12 81 TRP A O 1
ATOM 623 N N . ALA A 1 82 ? 11.016 11.999 -2.471 1.00 81.69 82 ALA A N 1
ATOM 624 C CA . ALA A 1 82 ? 11.351 10.963 -3.443 1.00 81.69 82 ALA A CA 1
ATOM 625 C C . ALA A 1 82 ? 10.869 11.337 -4.854 1.00 81.69 82 ALA A C 1
ATOM 627 O O . ALA A 1 82 ? 11.642 11.245 -5.804 1.00 81.69 82 ALA A O 1
ATOM 628 N N . ILE A 1 83 ? 9.644 11.862 -4.988 1.00 79.25 83 ILE A N 1
ATOM 629 C CA . ILE A 1 83 ? 9.107 12.367 -6.264 1.00 79.25 83 ILE A CA 1
ATOM 630 C C . ILE A 1 83 ? 9.963 13.520 -6.799 1.00 79.25 83 ILE A C 1
ATOM 632 O O . ILE A 1 83 ? 10.318 13.542 -7.978 1.00 79.25 83 ILE A O 1
ATOM 636 N N . LEU A 1 84 ? 10.313 14.491 -5.950 1.00 82.75 84 LEU A N 1
ATOM 637 C CA . LEU A 1 84 ? 11.144 15.628 -6.355 1.00 82.75 84 LEU A CA 1
ATOM 638 C C . LEU A 1 84 ? 12.547 15.184 -6.781 1.00 82.75 84 LEU A C 1
ATOM 640 O O . LEU A 1 84 ? 13.108 15.751 -7.721 1.00 82.75 84 LEU A O 1
ATOM 644 N N . LYS A 1 85 ? 13.110 14.170 -6.119 1.00 80.44 85 LYS A N 1
ATOM 645 C CA . LYS A 1 85 ? 14.409 13.594 -6.468 1.00 80.44 85 LYS A CA 1
ATOM 646 C C . LYS A 1 85 ? 14.359 12.863 -7.813 1.00 80.44 85 LYS A C 1
ATOM 648 O O . LYS A 1 85 ? 15.194 13.140 -8.669 1.00 80.44 85 LYS A O 1
ATOM 653 N N . ASP A 1 86 ? 13.339 12.042 -8.046 1.00 72.75 86 ASP A N 1
ATOM 654 C CA . ASP A 1 86 ? 13.148 11.308 -9.308 1.00 72.75 86 ASP A CA 1
ATOM 655 C C . ASP A 1 86 ? 12.921 12.247 -10.503 1.00 72.75 86 ASP A C 1
ATOM 657 O O . ASP A 1 86 ? 13.420 12.018 -11.609 1.00 72.75 86 ASP A O 1
ATOM 661 N N . ARG A 1 87 ? 12.204 13.358 -10.268 1.00 71.62 87 ARG A N 1
ATOM 662 C CA . ARG A 1 87 ? 12.015 14.434 -11.254 1.00 71.62 87 ARG A CA 1
ATOM 663 C C . ARG A 1 87 ? 13.331 15.115 -11.616 1.00 71.62 87 ARG A C 1
ATOM 665 O O . ARG A 1 87 ? 13.552 15.387 -12.792 1.00 71.62 87 ARG A O 1
ATOM 672 N N . LYS A 1 88 ? 14.194 15.384 -10.630 1.00 73.44 88 LYS A N 1
ATOM 673 C CA . LYS A 1 88 ? 15.524 15.979 -10.853 1.00 73.44 88 LYS A CA 1
ATOM 674 C C . LYS A 1 88 ? 16.456 15.043 -11.620 1.00 73.44 88 LYS A C 1
ATOM 676 O O . LYS A 1 88 ? 17.226 15.515 -12.448 1.00 73.44 88 LYS A O 1
ATOM 681 N N . ASP A 1 89 ? 16.349 13.738 -11.387 1.00 66.12 89 ASP A N 1
ATOM 682 C CA . ASP A 1 89 ? 17.216 12.736 -12.013 1.00 66.12 89 ASP A CA 1
ATOM 683 C C . ASP A 1 89 ? 16.726 12.315 -13.425 1.00 66.12 89 ASP A C 1
ATOM 685 O O . ASP A 1 89 ? 17.392 11.543 -14.116 1.00 66.12 89 ASP A O 1
ATOM 689 N N . GLY A 1 90 ? 15.581 12.833 -13.901 1.00 58.38 90 GLY A N 1
ATOM 690 C CA . GLY A 1 90 ? 15.072 12.601 -15.265 1.00 58.38 90 GLY A CA 1
ATOM 691 C C . GLY A 1 90 ? 14.604 11.164 -15.541 1.00 58.38 90 GLY A C 1
ATOM 692 O O . GLY A 1 90 ? 14.457 10.765 -16.699 1.00 58.38 90 GLY A O 1
ATOM 693 N N . VAL A 1 91 ? 14.369 10.377 -14.487 1.00 57.19 91 VAL A N 1
ATOM 694 C CA . VAL A 1 91 ? 14.095 8.928 -14.551 1.00 57.19 91 VAL A CA 1
ATOM 695 C C . VAL A 1 91 ? 12.622 8.622 -14.861 1.00 57.19 91 VAL A C 1
ATOM 697 O O . VAL A 1 91 ? 12.312 7.530 -15.334 1.00 57.19 91 VAL A O 1
ATOM 700 N N . MET A 1 92 ? 11.713 9.599 -14.715 1.00 51.06 92 MET A N 1
ATOM 701 C CA . MET A 1 92 ? 10.258 9.414 -14.892 1.00 51.06 92 MET A CA 1
ATOM 702 C C . MET A 1 92 ? 9.838 8.801 -16.243 1.00 51.06 92 MET A C 1
ATOM 704 O O . MET A 1 92 ? 8.779 8.183 -16.311 1.00 51.06 92 MET A O 1
ATOM 708 N N . ASN A 1 93 ? 10.656 8.921 -17.299 1.00 50.59 93 ASN A N 1
ATOM 709 C CA . ASN A 1 93 ? 10.342 8.411 -18.642 1.00 50.59 93 ASN A CA 1
ATOM 710 C C . ASN A 1 93 ? 11.366 7.414 -19.226 1.00 50.59 93 ASN A C 1
ATOM 712 O O . ASN A 1 93 ? 11.202 7.005 -20.374 1.00 50.59 93 ASN A O 1
ATOM 716 N N . ARG A 1 94 ? 12.401 7.004 -18.476 1.00 50.97 94 ARG A N 1
ATOM 717 C CA . ARG A 1 94 ? 13.526 6.185 -18.987 1.00 50.97 94 ARG A CA 1
ATOM 718 C C . ARG A 1 94 ? 13.610 4.806 -18.332 1.00 50.97 94 ARG A C 1
ATOM 720 O O . ARG A 1 94 ? 14.597 4.468 -17.687 1.00 50.97 94 ARG A O 1
ATOM 727 N N . GLY A 1 95 ? 12.560 4.007 -18.491 1.00 56.91 95 GLY A N 1
ATOM 728 C CA . GLY A 1 95 ? 12.554 2.613 -18.050 1.00 56.91 95 GLY A CA 1
ATOM 729 C C . GLY A 1 95 ? 11.966 1.682 -19.111 1.00 56.91 95 GLY A C 1
ATOM 730 O O . GLY A 1 95 ? 11.134 2.135 -19.904 1.00 56.91 95 GLY A O 1
ATOM 731 N N . PRO A 1 96 ? 12.340 0.387 -19.112 1.00 63.91 96 PRO A N 1
ATOM 732 C CA . PRO A 1 96 ? 11.749 -0.608 -20.005 1.00 63.91 96 PRO A CA 1
ATOM 733 C C . PRO A 1 96 ? 10.224 -0.594 -19.900 1.00 63.91 96 PRO A C 1
ATOM 735 O O . PRO A 1 96 ? 9.687 -0.355 -18.813 1.00 63.91 96 PRO A O 1
ATOM 738 N N . MET A 1 97 ? 9.518 -0.897 -20.998 1.00 66.81 97 MET A N 1
ATOM 739 C CA . MET A 1 97 ? 8.045 -0.876 -21.037 1.00 66.81 97 MET A CA 1
ATOM 740 C C . MET A 1 97 ? 7.415 -1.615 -19.850 1.00 66.81 97 MET A C 1
ATOM 742 O O . MET A 1 97 ? 6.510 -1.086 -19.217 1.00 66.81 97 MET A O 1
ATOM 746 N N . ALA A 1 98 ? 7.968 -2.769 -19.459 1.00 64.44 98 ALA A N 1
ATOM 747 C CA . ALA A 1 98 ? 7.511 -3.524 -18.294 1.00 64.44 98 ALA A CA 1
ATOM 748 C C . ALA A 1 98 ? 7.553 -2.719 -16.978 1.00 64.44 98 ALA A C 1
ATOM 750 O O . ALA A 1 98 ? 6.620 -2.795 -16.184 1.00 64.44 98 ALA A O 1
ATOM 751 N N . SER A 1 99 ? 8.598 -1.920 -16.735 1.00 69.94 99 SER A N 1
ATOM 752 C CA . SER A 1 99 ? 8.699 -1.064 -15.542 1.00 69.94 99 SER A CA 1
ATOM 753 C C . SER A 1 99 ? 7.711 0.104 -15.580 1.00 69.94 99 SER A C 1
ATOM 755 O O . SER A 1 99 ? 7.159 0.467 -14.544 1.00 69.94 99 SER A O 1
ATOM 757 N N . ARG A 1 100 ? 7.435 0.663 -16.764 1.00 71.75 100 ARG A N 1
ATOM 758 C CA . ARG A 1 100 ? 6.420 1.717 -16.932 1.00 71.75 100 ARG A CA 1
ATOM 759 C C . ARG A 1 100 ? 5.011 1.175 -16.703 1.00 71.75 100 ARG A C 1
ATOM 761 O O . ARG A 1 100 ? 4.250 1.795 -15.968 1.00 71.75 100 ARG A O 1
ATOM 768 N N . THR A 1 101 ? 4.698 0.000 -17.247 1.00 78.31 101 THR A N 1
ATOM 769 C CA . THR A 1 101 ? 3.417 -0.683 -17.016 1.00 78.31 101 THR A CA 1
ATOM 770 C C . THR A 1 101 ? 3.222 -1.013 -15.537 1.00 78.31 101 THR A C 1
ATOM 772 O O . THR A 1 101 ? 2.147 -0.775 -14.999 1.00 78.31 101 THR A O 1
ATOM 775 N N . LEU A 1 102 ? 4.269 -1.483 -14.851 1.00 79.94 102 LEU A N 1
ATOM 776 C CA . LEU A 1 102 ? 4.246 -1.722 -13.404 1.00 79.94 102 LEU A CA 1
ATOM 777 C C . LEU A 1 102 ? 3.969 -0.449 -12.600 1.00 79.94 102 LEU A C 1
ATOM 779 O O . LEU A 1 102 ? 3.087 -0.445 -11.747 1.00 79.94 102 LEU A O 1
ATOM 783 N N . ASN A 1 103 ? 4.698 0.635 -12.875 1.00 76.44 103 ASN A N 1
ATOM 784 C CA . ASN A 1 103 ? 4.474 1.911 -12.195 1.00 76.44 103 ASN A CA 1
ATOM 785 C C . ASN A 1 103 ? 3.060 2.446 -12.461 1.00 76.44 103 ASN A C 1
ATOM 787 O O . ASN A 1 103 ? 2.406 2.915 -11.534 1.00 76.44 103 ASN A O 1
ATOM 791 N N . GLY A 1 104 ? 2.565 2.320 -13.697 1.00 79.38 104 GLY A N 1
ATOM 792 C CA . GLY A 1 104 ? 1.191 2.668 -14.058 1.00 79.38 104 GLY A CA 1
ATOM 793 C C . GLY A 1 104 ? 0.157 1.842 -13.295 1.00 79.38 104 GLY A C 1
ATOM 794 O O . GLY A 1 104 ? -0.793 2.405 -12.763 1.00 79.38 104 GLY A O 1
ATOM 795 N N . ALA A 1 105 ? 0.376 0.533 -13.156 1.00 84.56 105 ALA A N 1
ATOM 796 C CA . ALA A 1 105 ? -0.495 -0.354 -12.390 1.00 84.56 105 ALA A CA 1
ATOM 797 C C . ALA A 1 105 ? -0.594 0.065 -10.918 1.00 84.56 105 ALA A C 1
ATOM 799 O O . ALA A 1 105 ? -1.692 0.314 -10.422 1.00 84.56 105 ALA A O 1
ATOM 800 N N . PHE A 1 106 ? 0.543 0.218 -10.233 1.00 82.69 106 PHE A N 1
ATOM 801 C CA . PHE A 1 106 ? 0.560 0.633 -8.827 1.00 82.69 106 PHE A CA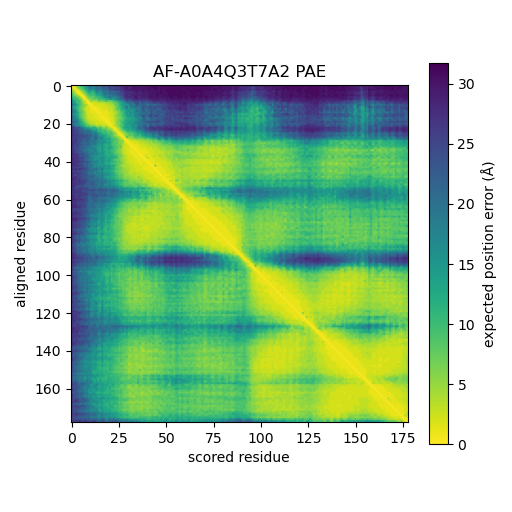 1
ATOM 802 C C . PHE A 1 106 ? 0.018 2.051 -8.626 1.00 82.69 106 PHE A C 1
ATOM 804 O O . PHE A 1 106 ? -0.690 2.303 -7.655 1.00 82.69 106 PHE A O 1
ATOM 811 N N . SER A 1 107 ? 0.294 2.967 -9.556 1.00 81.62 107 SER A N 1
ATOM 812 C CA . SER A 1 107 ? -0.276 4.314 -9.519 1.00 81.62 107 SER A CA 1
ATOM 813 C C . SER A 1 107 ? -1.794 4.291 -9.709 1.00 81.62 107 SER A C 1
ATOM 815 O O . SER A 1 107 ? -2.499 4.954 -8.954 1.00 81.62 107 SER A O 1
ATOM 817 N N . SER A 1 108 ? -2.312 3.490 -10.645 1.00 8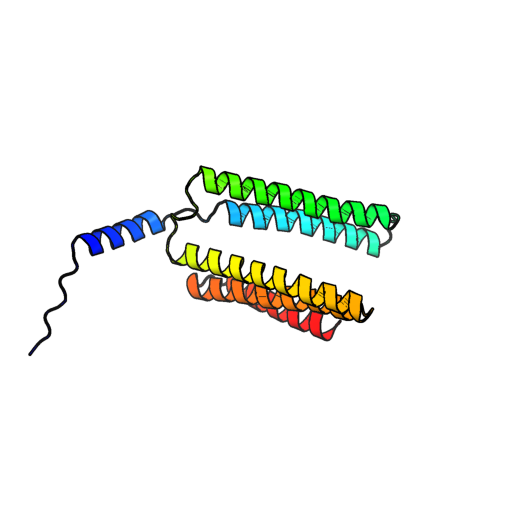2.56 108 SER A N 1
ATOM 818 C CA . SER A 1 108 ? -3.756 3.349 -10.872 1.00 82.56 108 SER A CA 1
ATOM 819 C C . SER A 1 108 ? -4.477 2.726 -9.674 1.00 82.56 108 SER A C 1
ATOM 821 O O . SER A 1 108 ? -5.531 3.220 -9.283 1.00 82.56 108 SER A O 1
ATOM 823 N N . ALA A 1 109 ? -3.874 1.723 -9.026 1.00 87.00 109 ALA A N 1
ATOM 824 C CA . ALA A 1 109 ? -4.387 1.153 -7.783 1.00 87.00 109 ALA A CA 1
ATOM 825 C C . ALA A 1 109 ? -4.416 2.199 -6.654 1.00 87.00 109 ALA A C 1
ATOM 827 O O . ALA A 1 109 ? -5.407 2.308 -5.938 1.00 87.00 109 ALA A O 1
ATOM 828 N N . GLY A 1 110 ? -3.378 3.036 -6.546 1.00 84.38 110 GLY A N 1
ATOM 829 C CA . GLY A 1 110 ? -3.352 4.159 -5.605 1.00 84.38 110 GLY A CA 1
ATOM 830 C C . GLY A 1 110 ? -4.444 5.202 -5.873 1.00 84.38 110 GLY A C 1
ATOM 831 O O . GLY A 1 110 ? -5.116 5.638 -4.941 1.00 84.38 110 GLY A O 1
ATOM 832 N N . MET A 1 111 ? -4.674 5.564 -7.138 1.00 86.94 111 MET A N 1
ATOM 833 C CA . MET A 1 111 ? -5.754 6.485 -7.520 1.00 86.94 111 MET A CA 1
ATOM 834 C C . MET A 1 111 ? -7.138 5.899 -7.226 1.00 86.94 111 MET A C 1
ATOM 836 O O . MET A 1 111 ? -8.015 6.616 -6.747 1.00 86.94 111 MET A O 1
ATOM 840 N N . ALA A 1 112 ? -7.327 4.598 -7.456 1.00 87.81 112 ALA A N 1
ATOM 841 C CA . ALA A 1 112 ? -8.549 3.904 -7.072 1.00 87.81 112 ALA A CA 1
ATOM 842 C C . ALA A 1 112 ? -8.756 3.959 -5.551 1.00 87.81 112 ALA A C 1
ATOM 844 O O . ALA A 1 112 ? -9.835 4.342 -5.110 1.00 87.81 112 ALA A O 1
ATOM 845 N N . ASN A 1 113 ? -7.719 3.701 -4.745 1.00 88.94 113 ASN A N 1
ATOM 846 C CA . ASN A 1 113 ? -7.803 3.835 -3.286 1.00 88.94 113 ASN A CA 1
ATOM 847 C C . ASN A 1 113 ? -8.183 5.260 -2.851 1.00 88.94 113 ASN A C 1
ATOM 849 O O . ASN A 1 113 ? -9.007 5.419 -1.955 1.00 88.94 113 ASN A O 1
ATOM 853 N N . ALA A 1 114 ? -7.645 6.294 -3.509 1.00 86.06 114 ALA A N 1
ATOM 854 C CA . ALA A 1 114 ? -8.002 7.688 -3.235 1.00 86.06 114 ALA A CA 1
ATOM 855 C C . ALA A 1 114 ? -9.473 8.009 -3.563 1.00 86.06 114 ALA A C 1
ATOM 857 O O . ALA A 1 114 ? -10.103 8.798 -2.866 1.00 86.06 114 ALA A O 1
ATOM 858 N N . ALA A 1 115 ? -10.051 7.391 -4.594 1.00 86.94 115 ALA A N 1
ATOM 859 C CA . ALA A 1 115 ? -11.480 7.521 -4.868 1.00 86.94 115 ALA A CA 1
ATOM 860 C C . ALA A 1 115 ? -12.325 6.756 -3.833 1.00 86.94 115 ALA A C 1
ATOM 862 O O . ALA A 1 115 ? -13.293 7.293 -3.297 1.00 86.94 115 ALA A O 1
ATOM 863 N N . VAL A 1 116 ? -11.933 5.520 -3.512 1.00 87.62 116 VAL A N 1
ATOM 864 C CA . VAL A 1 116 ? -12.646 4.654 -2.563 1.00 87.62 116 VAL A CA 1
ATOM 865 C C . VAL A 1 116 ? -12.667 5.272 -1.162 1.00 87.62 116 VAL A C 1
ATOM 867 O O . VAL A 1 116 ? -13.729 5.297 -0.548 1.00 87.62 116 VAL A O 1
ATOM 870 N N . ILE A 1 117 ? -11.557 5.833 -0.666 1.00 86.88 117 ILE A N 1
ATOM 871 C CA . ILE A 1 117 ? -11.527 6.468 0.665 1.00 86.88 117 ILE A CA 1
ATOM 872 C C . ILE A 1 117 ? -12.496 7.655 0.760 1.00 86.88 117 ILE A C 1
ATOM 874 O O . ILE A 1 117 ? -13.106 7.858 1.806 1.00 86.88 117 ILE A O 1
ATOM 878 N N . ILE A 1 118 ? -12.694 8.409 -0.328 1.00 86.56 118 ILE A N 1
ATOM 879 C CA . ILE A 1 118 ? -13.674 9.503 -0.367 1.00 86.56 118 ILE A CA 1
ATOM 880 C C . ILE A 1 118 ? -15.095 8.933 -0.299 1.00 86.56 118 ILE A C 1
ATOM 882 O O . ILE A 1 118 ? -15.897 9.399 0.504 1.00 86.56 118 ILE A O 1
ATOM 886 N N . VAL A 1 119 ? -15.402 7.906 -1.098 1.00 86.62 119 VAL A N 1
ATOM 887 C CA . VAL A 1 119 ? -16.733 7.273 -1.130 1.00 86.62 119 VAL A CA 1
ATOM 888 C C . VAL A 1 119 ? -17.093 6.670 0.228 1.00 86.62 119 VAL A C 1
ATOM 890 O O . VAL A 1 119 ? -18.150 6.976 0.774 1.00 86.62 119 VAL A O 1
ATOM 893 N N . PHE A 1 120 ? -16.205 5.853 0.793 1.00 84.31 120 PHE A N 1
ATOM 894 C CA . PHE A 1 120 ? -16.434 5.189 2.076 1.00 84.31 120 PHE A CA 1
ATOM 895 C C . PHE A 1 120 ? -16.370 6.161 3.253 1.00 84.31 120 PHE A C 1
ATOM 897 O O . PHE A 1 120 ? -17.149 6.019 4.189 1.00 84.31 120 PHE A O 1
ATOM 904 N N . GLY A 1 121 ? -15.509 7.179 3.199 1.00 82.19 121 GLY A N 1
ATOM 905 C CA . GLY A 1 121 ? -15.451 8.222 4.222 1.00 82.19 121 GLY A CA 1
ATOM 906 C C . GLY A 1 121 ? -16.723 9.055 4.285 1.00 82.19 121 GLY A C 1
ATOM 907 O O . GLY A 1 121 ? -17.287 9.237 5.360 1.00 82.19 121 GLY A O 1
ATOM 908 N N . VAL A 1 122 ? -17.221 9.514 3.135 1.00 83.75 122 VAL A N 1
ATOM 909 C CA . VAL A 1 122 ? -18.490 10.254 3.071 1.00 83.75 122 VAL A CA 1
ATOM 910 C C . VAL A 1 122 ? -19.668 9.349 3.444 1.00 83.75 122 VAL A C 1
ATOM 912 O O . VAL A 1 122 ? -20.551 9.790 4.177 1.00 83.75 122 VAL A O 1
ATOM 915 N N . GLY A 1 123 ? -19.670 8.089 2.995 1.00 79.38 123 GLY A N 1
ATOM 916 C CA . GLY A 1 123 ? -20.695 7.099 3.345 1.00 79.38 123 GLY A CA 1
ATOM 917 C C . GLY A 1 123 ? -20.771 6.825 4.848 1.00 79.38 123 GLY A C 1
ATOM 918 O O . GLY A 1 123 ? -21.842 6.943 5.433 1.00 79.38 123 GLY A O 1
ATOM 919 N N . ALA A 1 124 ? -19.632 6.574 5.498 1.00 82.56 124 ALA A N 1
ATOM 920 C CA . ALA A 1 124 ? -19.569 6.319 6.938 1.00 82.56 124 ALA A CA 1
ATOM 921 C C . ALA A 1 124 ? -20.062 7.515 7.773 1.00 82.56 124 ALA A C 1
ATOM 923 O O . ALA A 1 124 ? -20.769 7.330 8.761 1.00 82.56 124 ALA A O 1
ATOM 924 N N . ILE A 1 125 ? -19.739 8.751 7.365 1.00 81.88 125 ILE A N 1
ATOM 925 C CA . ILE A 1 125 ? -20.230 9.965 8.042 1.00 81.88 125 ILE A CA 1
ATOM 926 C C . ILE A 1 125 ? -21.743 10.122 7.854 1.00 81.88 125 ILE A C 1
ATOM 928 O O . ILE A 1 125 ? -22.447 10.495 8.791 1.00 81.88 125 ILE A O 1
ATOM 932 N N . ARG A 1 126 ? -22.248 9.857 6.644 1.00 83.31 126 ARG A N 1
ATOM 933 C CA . ARG A 1 126 ? -23.670 10.005 6.322 1.00 83.31 126 ARG A CA 1
ATOM 934 C C . ARG A 1 126 ? -24.530 9.003 7.089 1.00 83.31 126 ARG A C 1
ATOM 936 O O . ARG A 1 126 ? -25.547 9.395 7.657 1.00 83.31 126 ARG A O 1
ATOM 943 N N . ASP A 1 127 ? -24.111 7.745 7.111 1.00 79.56 127 ASP A N 1
ATOM 944 C CA . ASP A 1 127 ? -24.908 6.648 7.660 1.00 79.56 127 ASP A CA 1
ATOM 945 C C . ASP A 1 127 ? -24.616 6.403 9.154 1.00 79.56 127 ASP A C 1
ATOM 947 O O . ASP A 1 127 ? -25.284 5.591 9.785 1.00 79.56 127 ASP A O 1
ATOM 951 N N . ASN A 1 128 ? -23.661 7.145 9.743 1.00 79.06 128 ASN A N 1
ATOM 952 C CA . ASN A 1 128 ? -23.174 6.991 11.125 1.00 79.06 128 ASN A CA 1
ATOM 953 C C . ASN A 1 128 ? -22.748 5.553 11.472 1.00 79.06 128 ASN A C 1
ATOM 955 O O . ASN A 1 128 ? -22.697 5.175 12.643 1.00 79.06 128 ASN A O 1
ATOM 959 N N . ASP A 1 129 ? -22.413 4.762 10.455 1.00 77.12 129 ASP A N 1
ATOM 960 C CA . ASP A 1 129 ? -21.992 3.380 10.598 1.00 77.12 129 ASP A CA 1
ATOM 961 C C . ASP A 1 129 ? -20.500 3.255 10.279 1.00 77.12 129 ASP A C 1
ATOM 963 O O . ASP A 1 129 ? -20.049 3.402 9.138 1.00 77.12 129 ASP A O 1
ATOM 967 N N . PHE A 1 130 ? -19.716 2.981 11.319 1.00 76.44 130 PHE A N 1
ATOM 968 C CA . PHE A 1 130 ? -18.277 2.786 11.194 1.00 76.44 130 PHE A CA 1
ATOM 969 C C . PHE A 1 130 ? -17.918 1.442 10.541 1.00 76.44 130 PHE A C 1
ATOM 971 O O . PHE A 1 130 ? -16.800 1.292 10.046 1.00 76.44 130 PHE A O 1
ATOM 978 N N . ALA A 1 131 ? -18.844 0.479 10.461 1.00 75.12 131 ALA A N 1
ATOM 979 C CA . ALA A 1 131 ? -18.614 -0.778 9.749 1.00 75.12 131 ALA A CA 1
ATOM 980 C C . ALA A 1 131 ? -18.344 -0.535 8.258 1.00 75.12 131 ALA A C 1
ATOM 982 O O . ALA A 1 131 ? -17.474 -1.174 7.666 1.00 75.12 131 ALA A O 1
ATOM 983 N N . ILE A 1 132 ? -18.987 0.482 7.671 1.00 78.56 132 ILE A N 1
ATOM 984 C CA . ILE A 1 132 ? -18.722 0.930 6.298 1.00 78.56 132 ILE A CA 1
ATOM 985 C C . ILE A 1 132 ? -17.233 1.270 6.134 1.00 78.56 132 ILE A C 1
ATOM 987 O O . ILE A 1 132 ? -16.593 0.839 5.176 1.00 78.56 132 ILE A O 1
ATOM 991 N N . TRP A 1 133 ? -16.638 1.967 7.104 1.00 78.44 133 TRP A N 1
ATOM 992 C CA . TRP A 1 133 ? -15.217 2.313 7.076 1.00 78.44 133 TRP A CA 1
ATOM 993 C C . TRP A 1 133 ? -14.296 1.091 7.180 1.00 78.44 133 TRP A C 1
ATOM 995 O O . TRP A 1 133 ? -13.205 1.092 6.618 1.00 78.44 133 TRP A O 1
ATOM 1005 N N . LEU A 1 134 ? -14.711 0.020 7.853 1.00 80.00 134 LEU A N 1
ATOM 1006 C CA . LEU A 1 134 ? -13.897 -1.190 7.976 1.00 80.00 134 LEU A CA 1
ATOM 1007 C C . LEU A 1 134 ? -13.801 -1.968 6.648 1.00 80.00 134 LEU A C 1
ATOM 1009 O O . LEU A 1 134 ? -12.733 -2.501 6.330 1.00 80.00 134 LEU A O 1
ATOM 1013 N N . TYR A 1 135 ? -14.842 -1.939 5.806 1.00 81.44 135 TYR A N 1
ATOM 1014 C CA . TYR A 1 135 ? -14.799 -2.534 4.459 1.00 81.44 135 TYR A CA 1
ATOM 1015 C C . TYR A 1 135 ? -13.788 -1.861 3.520 1.00 81.44 135 TYR A C 1
ATOM 1017 O O . TYR A 1 135 ? -13.291 -2.499 2.586 1.00 81.44 135 TYR A O 1
ATOM 1025 N N . TYR A 1 136 ? -13.408 -0.606 3.785 1.00 83.75 136 TYR A N 1
ATOM 1026 C CA . TYR A 1 136 ? -12.344 0.074 3.042 1.00 83.75 136 TYR A CA 1
ATOM 1027 C C . TYR A 1 136 ? -11.033 -0.723 3.071 1.00 83.75 136 TYR A C 1
ATOM 1029 O O . TYR A 1 136 ? -10.384 -0.876 2.034 1.00 83.75 136 TYR A O 1
ATOM 1037 N N . ALA A 1 137 ? -10.663 -1.286 4.227 1.00 84.00 137 ALA A N 1
ATOM 1038 C CA . ALA A 1 137 ? -9.432 -2.060 4.360 1.00 84.00 137 ALA A CA 1
ATOM 1039 C C . ALA A 1 137 ? -9.432 -3.278 3.421 1.00 84.00 137 ALA A C 1
ATOM 1041 O O . ALA A 1 137 ? -8.450 -3.510 2.712 1.00 84.00 137 ALA A O 1
ATOM 1042 N N . ALA A 1 138 ? -10.550 -4.005 3.346 1.00 86.00 138 ALA A N 1
ATOM 1043 C CA . ALA A 1 138 ? -10.702 -5.148 2.447 1.00 86.00 138 ALA A CA 1
ATOM 1044 C C . ALA A 1 138 ? -10.536 -4.746 0.969 1.00 86.00 138 ALA A C 1
ATOM 1046 O O . ALA A 1 138 ? -9.824 -5.415 0.216 1.00 86.00 138 ALA A O 1
ATOM 1047 N N . ILE A 1 139 ? -11.122 -3.615 0.560 1.00 87.62 139 ILE A N 1
ATOM 1048 C CA . ILE A 1 139 ? -11.026 -3.112 -0.820 1.00 87.62 139 ILE A CA 1
ATOM 1049 C C . ILE A 1 139 ? -9.591 -2.722 -1.176 1.00 87.62 139 ILE A C 1
ATOM 1051 O O . ILE A 1 139 ? -9.108 -3.084 -2.251 1.00 87.62 139 ILE A O 1
ATOM 1055 N N . VAL A 1 140 ? -8.885 -2.037 -0.272 1.00 88.06 140 VAL A N 1
ATOM 1056 C CA . VAL A 1 140 ? -7.479 -1.661 -0.480 1.00 88.06 140 VAL A CA 1
ATOM 1057 C C . VAL A 1 140 ? -6.616 -2.901 -0.699 1.00 88.06 140 VAL A C 1
ATOM 1059 O O . VAL A 1 140 ? -5.825 -2.939 -1.644 1.00 88.06 140 VAL A O 1
ATOM 1062 N N . PHE A 1 141 ? -6.793 -3.943 0.120 1.00 87.62 141 PHE A N 1
ATOM 1063 C CA . PHE A 1 141 ? -6.080 -5.209 -0.062 1.00 87.62 141 PHE A CA 1
ATOM 1064 C C . PHE A 1 141 ? -6.406 -5.864 -1.410 1.00 87.62 141 PHE A C 1
ATOM 1066 O O . PHE A 1 141 ? -5.492 -6.331 -2.093 1.00 87.62 141 PHE A O 1
ATOM 1073 N N . ALA A 1 142 ? -7.672 -5.848 -1.837 1.00 88.94 142 ALA A N 1
ATOM 1074 C CA . ALA A 1 142 ? 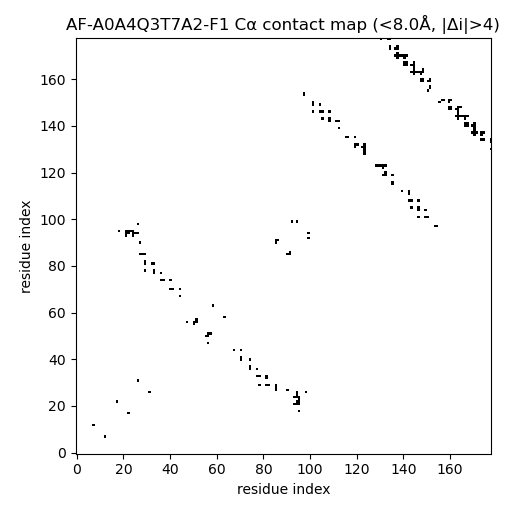-8.089 -6.432 -3.110 1.00 88.94 142 ALA A CA 1
ATOM 1075 C C . ALA A 1 142 ? -7.486 -5.709 -4.328 1.00 88.94 142 ALA A C 1
ATOM 1077 O O . ALA A 1 142 ? -6.993 -6.360 -5.257 1.00 88.94 142 ALA A O 1
ATOM 1078 N N . LEU A 1 143 ? -7.478 -4.372 -4.316 1.00 90.94 143 LEU A N 1
ATOM 1079 C CA . LEU A 1 143 ? -6.900 -3.550 -5.384 1.00 90.94 143 LEU A CA 1
ATOM 1080 C C . LEU A 1 143 ? -5.372 -3.664 -5.426 1.00 90.94 143 LEU A C 1
ATOM 1082 O O . LEU A 1 143 ? -4.785 -3.812 -6.502 1.00 90.94 143 LEU A O 1
ATOM 1086 N N . GLN A 1 144 ? -4.714 -3.665 -4.264 1.00 88.50 144 GLN A N 1
ATOM 1087 C CA . GLN A 1 144 ? -3.261 -3.821 -4.188 1.00 88.50 144 GLN A CA 1
ATOM 1088 C C . GLN A 1 144 ? -2.821 -5.221 -4.642 1.00 88.50 144 GLN A C 1
ATOM 1090 O O . GLN A 1 144 ? -1.812 -5.358 -5.338 1.00 88.50 144 GLN A O 1
ATOM 1095 N N . ALA A 1 145 ? -3.592 -6.259 -4.309 1.00 89.56 145 ALA A N 1
ATOM 1096 C CA . ALA A 1 145 ? -3.370 -7.621 -4.786 1.00 89.56 145 ALA A CA 1
ATOM 1097 C C . ALA A 1 145 ? -3.478 -7.725 -6.315 1.00 89.56 145 ALA A C 1
ATOM 1099 O O . ALA A 1 145 ? -2.638 -8.371 -6.943 1.00 89.56 145 ALA A O 1
ATOM 1100 N N . ALA A 1 146 ? -4.432 -7.020 -6.933 1.00 90.25 146 ALA A N 1
ATOM 1101 C CA . ALA A 1 146 ? -4.551 -6.963 -8.390 1.00 90.25 146 ALA A CA 1
ATOM 1102 C C . ALA A 1 146 ? -3.313 -6.328 -9.055 1.00 90.25 146 ALA A C 1
ATOM 1104 O O . ALA A 1 146 ? -2.812 -6.847 -10.057 1.00 90.25 146 ALA A O 1
ATOM 1105 N N . ALA A 1 147 ? -2.757 -5.259 -8.471 1.00 89.62 147 ALA A N 1
ATOM 1106 C CA . ALA A 1 147 ? -1.515 -4.652 -8.957 1.00 89.62 147 ALA A CA 1
ATOM 1107 C C . ALA A 1 147 ? -0.315 -5.616 -8.848 1.00 89.62 147 ALA A C 1
ATOM 1109 O O . ALA A 1 147 ? 0.483 -5.730 -9.783 1.00 89.62 147 ALA A O 1
ATOM 1110 N N . TRP A 1 148 ? -0.212 -6.367 -7.747 1.00 89.69 148 TRP A N 1
ATOM 1111 C CA . TRP A 1 148 ? 0.818 -7.399 -7.569 1.00 89.69 148 TRP A CA 1
ATOM 1112 C C . TRP A 1 148 ? 0.654 -8.587 -8.519 1.00 89.69 148 TRP A C 1
ATOM 1114 O O . TRP A 1 148 ? 1.651 -9.124 -9.009 1.00 89.69 148 TRP A O 1
ATOM 1124 N N . TYR A 1 149 ? -0.581 -8.964 -8.842 1.00 89.88 149 TYR A N 1
ATOM 1125 C CA . TYR A 1 149 ? -0.855 -10.003 -9.826 1.00 89.88 149 TYR A CA 1
ATOM 1126 C C . TYR A 1 149 ? -0.399 -9.580 -11.226 1.00 89.88 149 TYR A C 1
ATOM 1128 O O . TYR A 1 149 ? 0.311 -10.331 -11.894 1.00 89.88 149 TYR A O 1
ATOM 1136 N N . LEU A 1 150 ? -0.706 -8.347 -11.645 1.00 88.38 150 LEU A N 1
ATOM 1137 C CA . LEU A 1 150 ? -0.182 -7.784 -12.894 1.00 88.38 150 LEU A CA 1
ATOM 1138 C C . LEU A 1 150 ? 1.353 -7.718 -12.884 1.00 88.38 150 LEU A C 1
ATOM 1140 O O . LEU A 1 150 ? 2.009 -7.958 -13.899 1.00 88.38 150 LEU A O 1
ATOM 1144 N N . ALA A 1 151 ? 1.960 -7.459 -11.724 1.00 86.00 151 ALA A N 1
ATOM 1145 C CA . ALA A 1 151 ? 3.408 -7.508 -11.612 1.00 86.00 151 ALA A CA 1
ATOM 1146 C C . ALA A 1 151 ? 3.977 -8.911 -11.841 1.00 86.00 151 ALA A C 1
ATOM 1148 O O . ALA A 1 151 ? 4.987 -9.070 -12.538 1.00 86.00 151 ALA A O 1
ATOM 1149 N N . TRP A 1 152 ? 3.304 -9.933 -11.318 1.00 88.56 152 TRP A N 1
ATOM 1150 C CA . TRP A 1 152 ? 3.643 -11.322 -11.587 1.00 88.56 152 TRP A CA 1
ATOM 1151 C C . TRP A 1 152 ? 3.439 -11.702 -13.057 1.00 88.56 152 TRP A C 1
ATOM 1153 O O . TRP A 1 152 ? 4.304 -12.375 -13.617 1.00 88.56 152 TRP A O 1
ATOM 1163 N N . THR A 1 153 ? 2.363 -11.268 -13.722 1.00 87.50 153 THR A N 1
ATOM 1164 C CA . THR A 1 153 ? 2.151 -11.619 -15.138 1.00 87.50 153 THR A CA 1
ATOM 1165 C C . THR A 1 153 ? 3.253 -11.065 -16.042 1.00 87.50 153 THR A C 1
ATOM 11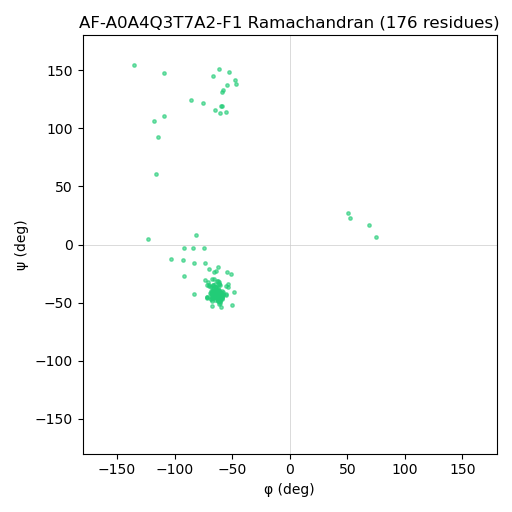67 O O . THR A 1 153 ? 3.629 -11.744 -16.996 1.00 87.50 153 THR A O 1
ATOM 1170 N N . LEU A 1 154 ? 3.833 -9.909 -15.695 1.00 83.00 154 LEU A N 1
ATOM 1171 C CA . LEU A 1 154 ? 4.938 -9.28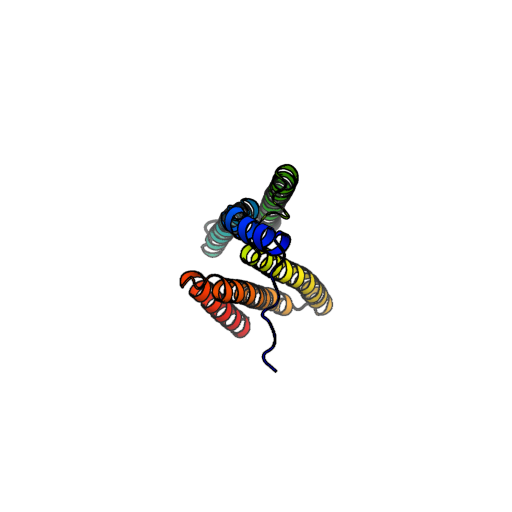3 -16.431 1.00 83.00 154 LEU A CA 1
ATOM 1172 C C . LEU A 1 154 ? 6.326 -9.834 -16.069 1.00 83.00 154 LEU A C 1
ATOM 1174 O O . LEU A 1 154 ? 7.155 -10.027 -16.953 1.00 83.00 154 LEU A O 1
ATOM 1178 N N . LYS A 1 155 ? 6.619 -10.053 -14.778 1.00 80.25 155 LYS A N 1
ATOM 1179 C CA . LYS A 1 155 ? 7.971 -10.432 -14.307 1.00 80.25 155 LYS A CA 1
ATOM 1180 C C . LYS A 1 155 ? 8.135 -11.910 -13.956 1.00 80.25 155 LYS A C 1
ATOM 1182 O O . LYS A 1 155 ? 9.263 -12.341 -13.730 1.00 80.25 155 LYS A O 1
ATOM 1187 N N . LYS A 1 156 ? 7.038 -12.666 -13.860 1.00 84.06 156 LYS A N 1
ATOM 1188 C CA . LYS A 1 156 ? 6.976 -14.111 -13.561 1.00 84.06 156 LYS A CA 1
ATOM 1189 C C . LYS A 1 156 ? 7.766 -14.556 -12.320 1.00 84.06 156 LYS A C 1
ATOM 1191 O O . LYS A 1 156 ? 8.159 -15.712 -12.208 1.00 84.06 156 LYS A O 1
ATOM 1196 N N . LYS A 1 157 ? 7.965 -13.664 -11.343 1.00 84.19 157 LYS A N 1
ATOM 1197 C CA . LYS A 1 157 ? 8.642 -13.984 -10.075 1.00 84.19 157 LYS A CA 1
ATOM 1198 C C . LYS A 1 157 ? 7.650 -14.552 -9.062 1.00 84.19 157 LYS A C 1
ATOM 1200 O O . LYS A 1 157 ? 6.678 -13.882 -8.730 1.00 84.19 157 LYS A O 1
ATOM 1205 N N . GLY A 1 158 ? 7.923 -15.744 -8.527 1.00 83.69 158 GLY A N 1
ATOM 1206 C CA . GLY A 1 158 ? 7.005 -16.459 -7.627 1.00 83.69 158 GLY A CA 1
ATOM 1207 C C . GLY A 1 158 ? 6.567 -15.668 -6.387 1.00 83.69 158 GLY A C 1
ATOM 1208 O O . GLY A 1 158 ? 5.401 -15.719 -6.013 1.00 83.69 158 GLY A O 1
ATOM 1209 N N . TRP A 1 159 ? 7.452 -14.854 -5.804 1.00 88.25 159 TRP A N 1
ATOM 1210 C CA . TRP A 1 159 ? 7.106 -14.032 -4.639 1.00 88.25 159 TRP A CA 1
ATOM 1211 C C . TRP A 1 159 ? 6.007 -12.995 -4.931 1.00 88.25 159 TRP A C 1
ATOM 1213 O O . TRP A 1 159 ? 5.210 -12.697 -4.050 1.00 88.25 159 TRP A O 1
ATOM 1223 N N . MET A 1 160 ? 5.913 -12.477 -6.162 1.00 87.38 160 MET A N 1
ATOM 1224 C CA . MET A 1 160 ? 4.870 -11.510 -6.537 1.00 87.38 160 MET A CA 1
ATOM 1225 C C . MET A 1 160 ? 3.488 -12.165 -6.557 1.00 87.38 160 MET A C 1
ATOM 1227 O O . MET A 1 160 ? 2.509 -11.555 -6.137 1.00 87.38 160 MET A O 1
ATOM 1231 N N . LEU A 1 161 ? 3.422 -13.426 -7.000 1.00 89.06 161 LEU A N 1
ATOM 1232 C CA . LEU A 1 161 ? 2.194 -14.215 -6.957 1.00 89.06 161 LEU A CA 1
ATOM 1233 C C . LEU A 1 161 ? 1.793 -14.519 -5.514 1.00 89.06 161 LEU A C 1
ATOM 1235 O O . LEU A 1 161 ? 0.627 -14.366 -5.169 1.00 89.06 161 LEU A O 1
ATOM 1239 N N . ALA A 1 162 ? 2.755 -14.897 -4.667 1.00 91.00 162 ALA A N 1
ATOM 1240 C CA . ALA A 1 162 ? 2.496 -15.140 -3.250 1.00 91.00 162 ALA A CA 1
ATOM 1241 C C . ALA A 1 162 ? 1.909 -13.897 -2.557 1.00 91.00 162 ALA A C 1
ATOM 1243 O O . ALA A 1 162 ? 0.927 -14.013 -1.830 1.00 91.00 162 ALA A O 1
ATOM 1244 N N . VAL A 1 163 ? 2.450 -12.703 -2.838 1.00 90.69 163 VAL A N 1
ATOM 1245 C CA . VAL A 1 163 ? 1.921 -11.433 -2.308 1.00 90.69 163 VAL A CA 1
ATOM 1246 C C . VAL A 1 163 ? 0.515 -11.139 -2.835 1.00 90.69 163 VAL A C 1
ATOM 1248 O O . VAL A 1 163 ? -0.346 -10.741 -2.057 1.00 90.69 163 VAL A O 1
ATOM 1251 N N . ALA A 1 164 ? 0.251 -11.356 -4.127 1.00 90.88 164 ALA A N 1
ATOM 1252 C CA . ALA A 1 164 ? -1.078 -11.144 -4.703 1.00 90.88 164 ALA A CA 1
ATOM 1253 C C . ALA A 1 164 ? -2.133 -12.074 -4.082 1.00 90.88 164 ALA A C 1
ATOM 1255 O O . ALA A 1 164 ? -3.183 -11.617 -3.634 1.00 90.88 164 ALA A O 1
ATOM 1256 N N . LEU A 1 165 ? -1.831 -13.372 -3.998 1.00 92.81 165 LEU A N 1
ATOM 1257 C CA . LEU A 1 165 ? -2.729 -14.361 -3.402 1.00 92.81 165 LEU A CA 1
ATOM 1258 C C . LEU A 1 165 ? -2.951 -14.097 -1.912 1.00 92.81 165 LEU A C 1
ATOM 1260 O O . LEU A 1 165 ? -4.091 -14.129 -1.457 1.00 92.81 165 LEU A O 1
ATOM 1264 N N . GLY A 1 166 ? -1.887 -13.780 -1.170 1.00 91.00 166 GLY A N 1
ATOM 1265 C CA . GL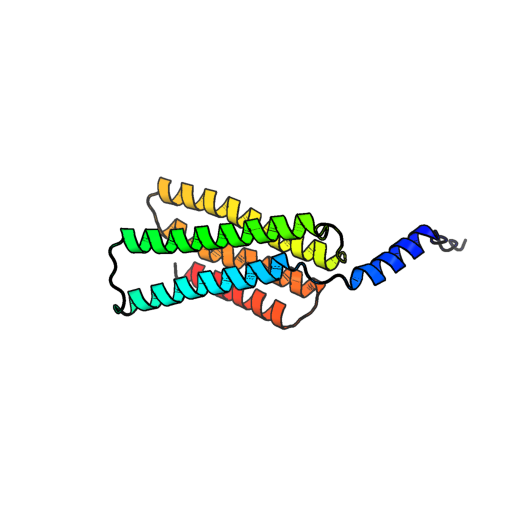Y A 1 166 ? -1.990 -13.389 0.235 1.00 91.00 166 GLY A CA 1
ATOM 1266 C C . GLY A 1 166 ? -2.842 -12.134 0.420 1.00 91.00 166 GLY A C 1
ATOM 1267 O O . GLY A 1 166 ? -3.692 -12.097 1.301 1.00 91.00 166 GLY A O 1
ATOM 1268 N N . GLY A 1 167 ? -2.684 -11.134 -0.450 1.00 90.38 167 GLY A N 1
ATOM 1269 C CA . GLY A 1 167 ? -3.492 -9.917 -0.426 1.00 90.38 167 GLY A CA 1
ATOM 1270 C C . GLY A 1 167 ? -4.981 -10.182 -0.656 1.00 90.38 167 GLY A C 1
ATOM 1271 O O . GLY A 1 167 ? -5.803 -9.671 0.098 1.00 90.38 167 GLY A O 1
ATOM 1272 N N . TRP A 1 168 ? -5.347 -11.022 -1.631 1.00 93.12 168 TRP A N 1
ATOM 1273 C CA . TRP A 1 168 ? -6.751 -11.402 -1.840 1.00 93.12 168 TRP A CA 1
ATOM 1274 C C . TRP A 1 168 ? -7.311 -12.269 -0.715 1.00 93.12 168 TRP A C 1
ATOM 1276 O O . TRP A 1 168 ? -8.442 -12.042 -0.296 1.00 93.12 168 TRP A O 1
ATOM 1286 N N . ALA A 1 169 ? -6.532 -13.215 -0.189 1.00 93.06 169 ALA A N 1
ATOM 1287 C CA . ALA A 1 169 ? -6.950 -14.011 0.962 1.00 93.06 169 ALA A CA 1
ATOM 1288 C C . ALA A 1 169 ? -7.247 -13.115 2.176 1.00 93.06 169 ALA A C 1
ATOM 1290 O O . ALA A 1 169 ? -8.299 -13.251 2.798 1.00 93.06 169 ALA A O 1
ATOM 1291 N N . THR A 1 170 ? -6.374 -12.144 2.461 1.00 89.38 170 THR A N 1
ATOM 1292 C CA . THR A 1 170 ? -6.583 -11.152 3.525 1.00 89.38 170 THR A CA 1
ATOM 1293 C C . THR A 1 170 ? -7.775 -10.245 3.236 1.00 89.38 170 THR A C 1
ATOM 1295 O O . THR A 1 170 ? -8.545 -9.968 4.147 1.00 89.38 170 THR A O 1
ATOM 1298 N N . ALA A 1 171 ? -7.976 -9.810 1.987 1.00 89.56 171 ALA A N 1
ATOM 1299 C CA . ALA A 1 171 ? -9.138 -9.005 1.608 1.00 89.56 171 ALA A CA 1
ATOM 1300 C C . ALA A 1 171 ? -10.455 -9.736 1.902 1.00 89.56 171 ALA A C 1
ATOM 1302 O O . ALA A 1 171 ? -11.360 -9.158 2.498 1.00 89.56 171 ALA A O 1
ATOM 1303 N N . VAL A 1 172 ? -10.543 -11.016 1.526 1.00 90.31 172 VAL A N 1
ATOM 1304 C CA . VAL A 1 172 ? -11.719 -11.854 1.799 1.00 90.31 172 VAL A CA 1
ATOM 1305 C C . VAL A 1 172 ? -11.885 -12.079 3.299 1.00 90.31 172 VAL A C 1
ATOM 1307 O O . VAL A 1 172 ? -12.987 -11.920 3.810 1.00 90.31 172 VAL A O 1
ATOM 1310 N N . ALA A 1 173 ? -10.805 -12.395 4.018 1.00 89.25 173 ALA A N 1
ATOM 1311 C CA . ALA A 1 173 ? -10.860 -12.586 5.464 1.00 89.25 173 ALA A CA 1
ATOM 1312 C C . ALA A 1 173 ? -11.358 -11.325 6.182 1.00 89.25 173 ALA A C 1
ATOM 1314 O O . ALA A 1 173 ? -12.269 -11.413 6.996 1.00 89.25 173 ALA A O 1
ATOM 1315 N N . LEU A 1 174 ? -10.823 -10.149 5.841 1.00 85.38 174 LEU A N 1
ATOM 1316 C CA . LEU A 1 174 ? -11.288 -8.878 6.395 1.00 85.38 174 LEU A CA 1
ATOM 1317 C C . LEU A 1 174 ? -12.750 -8.613 6.032 1.00 85.38 174 LEU A C 1
ATOM 1319 O O . LEU A 1 174 ? -13.520 -8.259 6.908 1.00 85.38 174 LEU A O 1
ATOM 1323 N N . GLY A 1 175 ? -13.156 -8.832 4.780 1.00 83.00 175 GLY A N 1
ATOM 1324 C CA . GLY A 1 175 ? -14.541 -8.609 4.361 1.00 83.00 175 GLY A CA 1
ATOM 1325 C C . GLY A 1 175 ? -15.566 -9.547 5.009 1.00 83.00 175 GLY A C 1
ATOM 1326 O O . GLY A 1 175 ? -16.735 -9.198 5.066 1.00 83.00 175 GLY A O 1
ATOM 1327 N N . VAL A 1 176 ? -15.158 -10.727 5.484 1.00 87.31 176 VAL A N 1
ATOM 1328 C CA . VAL A 1 176 ? -16.049 -11.677 6.181 1.00 87.31 176 VAL A CA 1
ATOM 1329 C C . VAL A 1 176 ? -16.049 -11.465 7.699 1.00 87.31 176 VAL A C 1
ATOM 1331 O O . VAL A 1 176 ? -17.021 -11.816 8.361 1.00 87.31 176 VAL A O 1
ATOM 1334 N N . LEU A 1 177 ? -14.956 -10.939 8.260 1.00 81.25 177 LEU A N 1
ATOM 1335 C CA . LEU A 1 177 ? -14.785 -10.744 9.706 1.00 81.25 177 LEU A CA 1
ATOM 1336 C C . LEU A 1 177 ? -15.218 -9.356 10.204 1.00 81.25 177 LEU A C 1
ATOM 1338 O O . LEU A 1 177 ? -15.312 -9.165 11.416 1.00 81.25 177 LEU A O 1
ATOM 1342 N N . VAL A 1 178 ? -15.422 -8.410 9.285 1.00 70.44 178 VAL A N 1
ATOM 1343 C CA . VAL A 1 178 ? -15.949 -7.057 9.523 1.00 70.44 178 VAL A CA 1
ATOM 1344 C C . VAL A 1 178 ? -17.468 -7.066 9.449 1.00 70.44 178 VAL A C 1
ATOM 1346 O O . VAL A 1 178 ? -18.074 -6.572 10.423 1.00 70.44 178 VAL A O 1
#

Foldseek 3Di:
DDDDPPPDDVVNVVVVVLLVVLQPPDQLVLVVQLCVLVCVLVVVLVVVVVCVVVVVDDDDPVVNVVSVVVSVVVSVVSNVVSVVVCVVVVVLPRHRPLSVVLVVLVVVLVVVLVVQCVVLVVVCVVVVPCVSVQLSQLSSLQSVLVSLVSNCVSPVDPVSPVSSVVSNVVSVVSVVVD